Protein AF-A0A259F0H2-F1 (afdb_monomer)

Foldseek 3Di:
DLLLLLLVLVLLVLLQVCVVPDALLVLLVLLVVLLCVVVLVVCCVVVVDSCDPPDDPPVVVVVVVVVVVSLVSSVLSVCSNVDQQLLSVLVVLCVVVVVVVVVVVPVPDPDDVVVVVVVVVVSVVVCVVCVPPPDDDDDDPVVVVSSNSSNVSNNVSVVVLVVCCVPHDVLVSQLSSLVSSVSNVVCSCPPVVDDDDPVSVVSSVVSSVVRNVVSVVDDDDPDDDD

Radius of gyration: 19.18 Å; Cα contacts (8 Å, |Δi|>4): 171; chains: 1; bounding box: 46×44×49 Å

Secondary structure (DSSP, 8-state):
-HHHHHHHHHHHHHHHHHTTTS-HHHHHHHHHHHHHHHHHHHHHHHHS-S------TTHHHHHHHHHHHHHHHHHHHHHHHHS-HHHHHHHHTTHHHHHHHHHHHHSSSS--HHHHHHHHHHHHHHHHHH----------TTHHHHHHHHHHHHHHHHHHHHHHHHHS-HHHHHHHHTHHHHHHHHHHHHHH-----HHHHHHHHHHHHHHHHHHHH-PPPPPP--

pLDDT: mean 70.5, std 11.23, range [43.16, 89.38]

Nearest PDB structures (foldseek):
  5i20-assembly5_E  TM=3.311E-01  e=6.747E-02  Ancylobacter novellus DSM 506
  7paf-assembly1_D  TM=2.907E-01  e=3.270E-02  Streptococcus pneumoniae TIGR4

Sequence (226 aa):
MLVAAALFALMGVLVKHASATFSPAELVFYRSAFGLIAIWGVIALGRRRLLAPLATRHWRAHFWRGLSGFVALVLFFYAIGRLPLATAVTLNYTAPLFLAALSAWWLRERHGRGLVGAVLLGFVGIVLLLRPQVQFHRPLAGDWLWLAGIGVTATLAQLALTRAYHRGRTLMVGSLAYTTVGFSALYGVLLFDERLPLPAWIGMAVVAAAGVWAVRASTPAPPDPL

Solvent-accessible surface area (backbone atoms only — not comparable to full-atom values): 12353 Å² total; per-residue (Å²): 68,64,69,18,20,45,27,46,26,51,24,49,52,45,46,36,63,47,43,78,82,41,54,41,65,56,55,51,46,51,29,50,51,44,36,47,53,54,54,46,49,55,47,28,71,73,64,79,44,88,75,65,84,81,81,56,97,55,52,67,61,55,47,54,52,48,51,55,50,49,54,52,48,33,54,49,47,45,37,32,56,75,40,60,50,26,58,35,49,42,58,56,66,44,48,63,59,54,48,50,54,50,44,62,61,50,74,74,52,87,73,60,72,61,57,60,48,52,53,51,49,52,49,50,51,49,52,67,72,57,62,75,76,86,70,86,74,81,76,52,87,72,48,51,57,52,48,47,48,31,11,51,30,45,42,52,16,53,51,38,40,53,52,27,52,74,76,39,60,58,57,60,40,55,46,41,47,48,51,21,37,57,42,18,39,51,47,26,36,75,76,66,68,49,83,75,54,70,68,54,57,52,50,48,54,50,51,43,50,52,47,42,47,53,47,73,68,54,72,80,77,78,78,81,86,128

Mean predicted aligned error: 11.45 Å

Structure (mmCIF, N/CA/C/O backbone):
data_AF-A0A259F0H2-F1
#
_entry.id   AF-A0A259F0H2-F1
#
loop_
_atom_site.group_PDB
_atom_site.id
_atom_site.type_symbol
_atom_site.label_atom_id
_atom_site.label_alt_id
_atom_site.label_comp_id
_atom_site.label_asym_id
_atom_site.label_entity_id
_atom_site.label_seq_id
_atom_site.pdbx_PDB_ins_code
_atom_site.Cartn_x
_atom_site.Cartn_y
_atom_site.Cartn_z
_atom_site.occupancy
_atom_site.B_iso_or_equiv
_atom_site.auth_seq_id
_atom_site.auth_comp_id
_atom_site.auth_asym_id
_atom_site.auth_atom_id
_atom_site.pdbx_PDB_model_num
ATOM 1 N N . MET A 1 1 ? 6.427 1.759 13.777 1.00 81.62 1 MET A N 1
ATOM 2 C CA . MET A 1 1 ? 5.988 2.302 12.476 1.00 81.62 1 MET A CA 1
ATOM 3 C C . MET A 1 1 ? 7.066 2.171 11.409 1.00 81.62 1 MET A C 1
ATOM 5 O O . MET A 1 1 ? 6.784 1.548 10.404 1.00 81.62 1 MET A O 1
ATOM 9 N N . LEU A 1 2 ? 8.299 2.637 11.647 1.00 82.44 2 LEU A N 1
ATOM 10 C CA . LEU A 1 2 ? 9.419 2.499 10.694 1.00 82.44 2 LEU A CA 1
ATOM 11 C C . LEU A 1 2 ? 9.637 1.060 10.194 1.00 82.44 2 LEU A C 1
ATOM 13 O O . LEU A 1 2 ? 9.750 0.836 8.999 1.00 82.44 2 LEU A O 1
ATOM 17 N N . VAL A 1 3 ? 9.594 0.071 11.094 1.00 83.38 3 VAL A N 1
ATOM 18 C CA . VAL A 1 3 ? 9.685 -1.352 10.714 1.00 83.38 3 VAL A CA 1
ATOM 19 C C . VAL A 1 3 ? 8.536 -1.773 9.789 1.00 83.38 3 VAL A C 1
ATOM 21 O O . VAL A 1 3 ? 8.761 -2.476 8.815 1.00 83.38 3 VAL A O 1
ATOM 24 N N . ALA A 1 4 ? 7.307 -1.317 10.055 1.00 79.56 4 ALA A N 1
ATOM 25 C CA . ALA A 1 4 ? 6.167 -1.601 9.182 1.00 79.56 4 ALA A CA 1
ATOM 26 C C . ALA A 1 4 ? 6.352 -0.945 7.806 1.00 79.56 4 ALA A C 1
ATOM 28 O O . ALA A 1 4 ? 6.107 -1.591 6.796 1.00 79.56 4 ALA A O 1
ATOM 29 N N . ALA A 1 5 ? 6.833 0.301 7.775 1.00 79.88 5 ALA A N 1
ATOM 30 C CA . ALA A 1 5 ? 7.122 1.040 6.551 1.00 79.88 5 ALA A CA 1
ATOM 31 C C . ALA A 1 5 ? 8.180 0.335 5.684 1.00 79.88 5 ALA A C 1
ATOM 33 O O . ALA A 1 5 ? 7.953 0.113 4.498 1.00 79.88 5 ALA A O 1
ATOM 34 N N . ALA A 1 6 ? 9.293 -0.095 6.283 1.00 83.88 6 ALA A N 1
ATOM 35 C CA . ALA A 1 6 ? 10.331 -0.849 5.584 1.00 83.88 6 ALA A CA 1
ATOM 36 C C . ALA A 1 6 ? 9.805 -2.194 5.048 1.00 83.88 6 ALA A C 1
ATOM 38 O O . ALA A 1 6 ? 10.049 -2.533 3.893 1.00 83.88 6 ALA A O 1
ATOM 39 N N . LEU A 1 7 ? 9.023 -2.934 5.846 1.00 84.75 7 LEU A N 1
ATOM 40 C CA . LEU A 1 7 ? 8.430 -4.208 5.423 1.00 84.75 7 LEU A CA 1
ATOM 41 C C . LEU A 1 7 ? 7.373 -4.039 4.321 1.00 84.75 7 LEU A C 1
ATOM 43 O O . LEU A 1 7 ? 7.301 -4.881 3.430 1.00 84.75 7 LEU A O 1
ATOM 47 N N . PHE A 1 8 ? 6.571 -2.968 4.344 1.00 81.88 8 PHE A N 1
ATOM 48 C CA . PHE A 1 8 ? 5.625 -2.662 3.265 1.00 81.88 8 PHE A CA 1
ATOM 49 C C . PHE A 1 8 ? 6.337 -2.282 1.968 1.00 81.88 8 PHE A C 1
ATOM 51 O O . PHE A 1 8 ? 5.925 -2.733 0.900 1.00 81.88 8 PHE A O 1
ATOM 58 N N . ALA A 1 9 ? 7.408 -1.493 2.056 1.00 84.31 9 ALA A N 1
ATOM 59 C CA . ALA A 1 9 ? 8.225 -1.156 0.899 1.00 84.31 9 ALA A CA 1
ATOM 60 C C . ALA A 1 9 ? 8.897 -2.412 0.315 1.00 84.31 9 ALA A C 1
ATOM 62 O O . ALA A 1 9 ? 8.820 -2.641 -0.890 1.00 84.31 9 ALA A O 1
ATOM 63 N N . LEU A 1 10 ? 9.453 -3.280 1.171 1.00 88.50 10 LEU A N 1
ATOM 64 C CA . LEU A 1 10 ? 10.016 -4.570 0.765 1.00 88.50 10 LEU A CA 1
ATOM 65 C C . LEU A 1 10 ? 8.959 -5.469 0.111 1.00 88.50 10 LEU A C 1
ATOM 67 O O . LEU A 1 10 ? 9.198 -6.027 -0.951 1.00 88.50 10 LEU A O 1
ATOM 71 N N . MET A 1 11 ? 7.764 -5.574 0.692 1.00 89.38 11 MET A N 1
ATOM 72 C CA . MET A 1 11 ? 6.652 -6.300 0.073 1.00 89.38 11 MET A CA 1
ATOM 73 C C . MET A 1 11 ? 6.342 -5.748 -1.328 1.00 89.38 11 MET A C 1
ATOM 75 O O . MET A 1 11 ? 6.114 -6.524 -2.251 1.00 89.38 11 MET A O 1
ATOM 79 N N . GLY A 1 12 ? 6.365 -4.424 -1.504 1.00 82.88 12 GLY A N 1
ATOM 80 C CA . GLY A 1 12 ? 6.173 -3.779 -2.802 1.00 82.88 12 GLY A CA 1
ATOM 81 C C . GLY A 1 12 ? 7.223 -4.177 -3.847 1.00 82.88 12 GLY A C 1
ATOM 82 O O . GLY A 1 12 ? 6.858 -4.447 -4.988 1.00 82.88 12 GLY A O 1
ATOM 83 N N . VAL A 1 13 ? 8.495 -4.304 -3.453 1.00 87.00 13 VAL A N 1
ATOM 84 C CA . VAL A 1 13 ? 9.575 -4.842 -4.306 1.00 87.00 13 VAL A CA 1
ATOM 85 C C . VAL A 1 13 ? 9.247 -6.261 -4.766 1.00 87.00 13 VAL A C 1
ATOM 87 O O . VAL A 1 13 ? 9.297 -6.556 -5.959 1.00 87.00 13 VAL A O 1
ATOM 90 N N . LEU A 1 14 ? 8.875 -7.135 -3.827 1.00 86.81 14 LEU A N 1
ATOM 91 C CA . LEU A 1 14 ? 8.569 -8.533 -4.132 1.00 86.81 14 LEU A CA 1
ATOM 92 C C . LEU A 1 14 ? 7.355 -8.652 -5.063 1.00 86.81 14 LEU A C 1
ATOM 94 O O . LEU A 1 14 ? 7.378 -9.430 -6.012 1.00 86.81 14 LEU A O 1
ATOM 98 N N . VAL A 1 15 ? 6.318 -7.842 -4.826 1.00 85.94 15 VAL A N 1
ATOM 99 C CA . VAL A 1 15 ? 5.134 -7.755 -5.694 1.00 85.94 15 VAL A CA 1
ATOM 100 C C . VAL A 1 15 ? 5.518 -7.272 -7.085 1.00 85.94 15 VAL A C 1
ATOM 102 O O . VAL A 1 15 ? 5.052 -7.845 -8.063 1.00 85.94 15 VAL A O 1
ATOM 105 N N . LYS A 1 16 ? 6.381 -6.257 -7.196 1.00 84.38 16 LYS A N 1
ATOM 106 C CA . LYS A 1 16 ? 6.836 -5.749 -8.491 1.00 84.38 16 LYS A CA 1
ATOM 107 C C . LYS A 1 16 ? 7.562 -6.829 -9.288 1.00 84.38 16 LYS A C 1
ATOM 109 O O . LYS A 1 16 ? 7.232 -7.041 -10.451 1.00 84.38 16 LYS A O 1
ATOM 114 N N . HIS A 1 17 ? 8.473 -7.558 -8.651 1.00 86.50 17 HIS A N 1
ATOM 115 C CA . HIS A 1 17 ? 9.170 -8.669 -9.295 1.00 86.50 17 HIS A CA 1
ATOM 116 C C . HIS A 1 17 ? 8.204 -9.792 -9.708 1.00 86.50 17 HIS A C 1
ATOM 118 O O . HIS A 1 17 ? 8.199 -10.217 -10.860 1.00 86.50 17 HIS A O 1
ATOM 124 N N . ALA A 1 18 ? 7.316 -10.211 -8.803 1.00 83.88 18 ALA A N 1
ATOM 125 C CA . ALA A 1 18 ? 6.356 -11.282 -9.064 1.00 83.88 18 ALA A CA 1
ATOM 126 C C . ALA A 1 18 ? 5.250 -10.889 -10.064 1.00 83.88 18 ALA A C 1
ATOM 128 O O . ALA A 1 18 ? 4.649 -11.757 -10.687 1.00 83.88 18 ALA A O 1
ATOM 129 N N . SER A 1 19 ? 4.989 -9.593 -10.264 1.00 83.38 19 SER A N 1
ATOM 130 C CA . SER A 1 19 ? 4.002 -9.113 -11.242 1.00 83.38 19 SER A CA 1
ATOM 131 C C . SER A 1 19 ? 4.412 -9.335 -12.701 1.00 83.38 19 SER A C 1
ATOM 133 O O . SER A 1 19 ? 3.567 -9.233 -13.587 1.00 83.38 19 SER A O 1
ATOM 135 N N . ALA A 1 20 ? 5.684 -9.663 -12.958 1.00 81.50 20 ALA A N 1
ATOM 136 C CA . ALA A 1 20 ? 6.152 -10.046 -14.287 1.00 81.50 20 ALA A CA 1
ATOM 137 C C . ALA A 1 20 ? 5.598 -11.411 -14.731 1.00 81.50 20 ALA A C 1
ATOM 139 O O . ALA A 1 20 ? 5.457 -11.653 -15.927 1.00 81.50 20 ALA A O 1
ATOM 140 N N . THR A 1 21 ? 5.284 -12.293 -13.777 1.00 78.50 21 THR A N 1
ATOM 141 C CA . THR A 1 21 ? 4.848 -13.673 -14.036 1.00 78.50 21 THR A CA 1
ATOM 142 C C . THR A 1 21 ? 3.428 -13.956 -13.556 1.00 78.50 21 THR A C 1
ATOM 144 O O . THR A 1 21 ? 2.731 -14.755 -14.174 1.00 78.50 21 THR A O 1
ATOM 147 N N . PHE A 1 22 ? 2.972 -13.289 -12.493 1.00 77.06 22 PHE A N 1
ATOM 148 C CA . PHE A 1 22 ? 1.661 -13.517 -11.887 1.00 77.06 22 PHE A CA 1
ATOM 149 C C . PHE A 1 22 ? 0.716 -12.335 -12.080 1.00 77.06 22 PHE A C 1
ATOM 151 O O . PHE A 1 22 ? 1.104 -11.165 -12.010 1.00 77.06 22 PHE A O 1
ATOM 158 N N . SER A 1 23 ? -0.571 -12.639 -12.242 1.00 80.94 23 SER A N 1
ATOM 159 C CA . SER A 1 23 ? -1.607 -11.611 -12.286 1.00 80.94 23 SER A CA 1
ATOM 160 C C . SER A 1 23 ? -1.783 -10.932 -10.913 1.00 80.94 23 SER A C 1
ATOM 162 O O . SER A 1 23 ? -1.561 -11.550 -9.864 1.00 80.94 23 SER A O 1
ATOM 164 N N . PRO A 1 24 ? -2.260 -9.671 -10.864 1.00 74.06 24 PRO A N 1
ATOM 165 C CA . PRO A 1 24 ? -2.509 -8.985 -9.596 1.00 74.06 24 PRO A CA 1
ATOM 166 C C . PRO A 1 24 ? -3.467 -9.757 -8.681 1.00 74.06 24 PRO A C 1
ATOM 168 O O . PRO A 1 24 ? -3.258 -9.805 -7.473 1.00 74.06 24 PRO A O 1
ATOM 171 N N . ALA A 1 25 ? -4.496 -10.396 -9.249 1.00 72.44 25 ALA A N 1
ATOM 172 C CA . ALA A 1 25 ? -5.465 -11.181 -8.489 1.00 72.44 25 ALA A CA 1
ATOM 173 C C . ALA A 1 25 ? -4.821 -12.402 -7.806 1.00 72.44 25 ALA A C 1
ATOM 175 O O . ALA A 1 25 ? -5.114 -12.664 -6.638 1.00 72.44 25 ALA A O 1
ATOM 176 N N . GLU A 1 26 ? -3.910 -13.105 -8.487 1.00 76.44 26 GLU A N 1
ATOM 177 C CA . GLU A 1 26 ? -3.162 -14.232 -7.911 1.00 76.44 26 GLU A CA 1
ATOM 178 C C . GLU A 1 26 ? -2.237 -13.773 -6.782 1.00 76.44 26 GLU A C 1
ATOM 180 O O . GLU A 1 26 ? -2.221 -14.376 -5.710 1.00 76.44 26 GLU A O 1
ATOM 185 N N . LEU A 1 27 ? -1.523 -12.660 -6.969 1.00 80.00 27 LEU A N 1
ATOM 186 C CA . LEU A 1 27 ? -0.655 -12.096 -5.931 1.00 80.00 27 LEU A CA 1
ATOM 187 C C . LEU A 1 27 ? -1.443 -11.714 -4.669 1.00 80.00 27 LEU A C 1
ATOM 189 O O . LEU A 1 27 ? -1.003 -11.988 -3.547 1.00 80.00 27 LEU A O 1
ATOM 193 N N . VAL A 1 28 ? -2.629 -11.116 -4.838 1.00 80.75 28 VAL A N 1
ATOM 194 C CA . VAL A 1 28 ? -3.539 -10.820 -3.721 1.00 80.75 28 VAL A CA 1
ATOM 195 C C . VAL A 1 28 ? -4.036 -12.104 -3.056 1.00 80.75 28 VAL A C 1
ATOM 197 O O . VAL A 1 28 ? -4.082 -12.167 -1.822 1.00 80.75 28 VAL A O 1
ATOM 200 N N . PHE A 1 29 ? -4.383 -13.127 -3.840 1.00 80.25 29 PHE A N 1
ATOM 201 C CA . PHE A 1 29 ? -4.816 -14.425 -3.329 1.00 80.25 29 PHE A CA 1
ATOM 202 C C . PHE A 1 29 ? -3.734 -15.090 -2.469 1.00 80.25 29 PHE A C 1
ATOM 204 O O . PHE A 1 29 ? -3.995 -15.375 -1.298 1.00 80.25 29 PHE A O 1
ATOM 211 N N . TYR A 1 30 ? -2.512 -15.258 -2.986 1.00 81.69 30 TYR A N 1
ATOM 212 C CA . TYR A 1 30 ? -1.418 -15.906 -2.252 1.00 81.69 30 TYR A CA 1
ATOM 213 C C . TYR A 1 30 ? -1.069 -15.153 -0.968 1.00 81.69 30 TYR A C 1
ATOM 215 O O . TYR A 1 30 ? -0.997 -15.758 0.103 1.00 81.69 30 TYR A O 1
ATOM 223 N N . ARG A 1 31 ? -0.953 -13.820 -1.030 1.00 82.00 31 ARG A N 1
ATOM 224 C CA . ARG A 1 31 ? -0.744 -12.986 0.164 1.00 82.00 31 ARG A CA 1
ATOM 225 C C . ARG A 1 31 ? -1.831 -13.219 1.217 1.00 82.00 31 ARG A C 1
ATOM 227 O O . ARG A 1 31 ? -1.526 -13.328 2.405 1.00 82.00 31 ARG A O 1
ATOM 234 N N . SER A 1 32 ? -3.094 -13.249 0.793 1.00 81.88 32 SER A N 1
ATOM 235 C CA . SER A 1 32 ? -4.242 -13.376 1.699 1.00 81.88 32 SER A CA 1
ATOM 236 C C . SER A 1 32 ? -4.347 -14.784 2.287 1.00 81.88 32 SER A C 1
ATOM 238 O O . SER A 1 32 ? -4.692 -14.921 3.459 1.00 81.88 32 SER A O 1
ATOM 240 N N . ALA A 1 33 ? -3.985 -15.815 1.518 1.00 82.12 33 ALA A N 1
ATOM 241 C CA . ALA A 1 33 ? -3.890 -17.195 1.984 1.00 82.12 33 ALA A CA 1
ATOM 242 C C . ALA A 1 33 ? -2.801 -17.353 3.057 1.00 82.12 33 ALA A C 1
ATOM 244 O O . ALA A 1 33 ? -3.079 -17.874 4.136 1.00 82.12 33 ALA A O 1
ATOM 245 N N . PHE A 1 34 ? -1.594 -16.823 2.822 1.00 84.75 34 PHE A N 1
ATOM 246 C CA . PHE A 1 34 ? -0.527 -16.822 3.831 1.00 84.75 34 PHE A CA 1
ATOM 247 C C . PHE A 1 34 ? -0.932 -16.062 5.098 1.00 84.75 34 PHE A C 1
ATOM 249 O O . PHE A 1 34 ? -0.744 -16.568 6.205 1.00 84.75 34 PHE A O 1
ATOM 256 N N . GLY A 1 35 ? -1.531 -14.876 4.948 1.00 78.44 35 GLY A N 1
ATOM 257 C CA . GLY A 1 35 ? -2.024 -14.094 6.082 1.00 78.44 35 GLY A CA 1
ATOM 258 C C . GLY A 1 35 ? -3.094 -14.836 6.886 1.00 78.44 35 GLY A C 1
ATOM 259 O O . GLY A 1 35 ? -3.046 -14.837 8.116 1.00 78.44 35 GLY A O 1
ATOM 260 N N . LEU A 1 36 ? -4.020 -15.518 6.205 1.00 82.75 36 LEU A N 1
ATOM 261 C CA . LEU A 1 36 ? -5.042 -16.347 6.840 1.00 82.75 36 LEU A CA 1
ATOM 262 C C . LEU A 1 36 ? -4.415 -17.502 7.623 1.00 82.75 36 LEU A C 1
ATOM 264 O O . LEU A 1 36 ? -4.741 -17.667 8.794 1.00 82.75 36 LEU A O 1
ATOM 268 N N . ILE A 1 37 ? -3.500 -18.259 7.011 1.00 83.06 37 ILE A N 1
ATOM 269 C CA . ILE A 1 37 ? -2.832 -19.404 7.647 1.00 83.06 37 ILE A CA 1
ATOM 270 C C . ILE A 1 37 ? -2.036 -18.951 8.875 1.00 83.06 37 ILE A C 1
ATOM 272 O O . ILE A 1 37 ? -2.151 -19.559 9.937 1.00 83.06 37 ILE A O 1
ATOM 276 N N . ALA A 1 38 ? -1.273 -17.862 8.765 1.00 80.25 38 ALA A N 1
ATOM 277 C CA . ALA A 1 38 ? -0.470 -17.343 9.868 1.00 80.25 38 ALA A CA 1
ATOM 278 C C . ALA A 1 38 ? -1.341 -16.863 11.042 1.00 80.25 38 ALA A C 1
ATOM 280 O O . ALA A 1 38 ? -1.101 -17.237 12.191 1.00 80.25 38 ALA A O 1
ATOM 281 N N . ILE A 1 39 ? -2.377 -16.063 10.764 1.00 76.50 39 ILE A N 1
ATOM 282 C CA . ILE A 1 39 ? -3.291 -15.554 11.798 1.00 76.50 39 ILE A CA 1
ATOM 283 C C . ILE A 1 39 ? -4.088 -16.702 12.424 1.00 76.50 39 ILE A C 1
ATOM 285 O O . ILE A 1 39 ? -4.223 -16.759 13.647 1.00 76.50 39 ILE A O 1
ATOM 289 N N . TRP A 1 40 ? -4.586 -17.632 11.607 1.00 78.69 40 TRP A N 1
ATOM 290 C CA . TRP A 1 40 ? -5.301 -18.810 12.086 1.00 78.69 40 TRP A CA 1
ATOM 291 C C . TRP A 1 40 ? -4.403 -19.694 12.953 1.00 78.69 40 TRP A C 1
ATOM 293 O O . TRP A 1 40 ? -4.829 -20.085 14.035 1.00 78.69 40 TRP A O 1
ATOM 303 N N . GLY A 1 41 ? -3.147 -19.917 12.556 1.00 79.44 41 GLY A N 1
ATOM 304 C CA . GLY A 1 41 ? -2.159 -20.644 13.351 1.00 79.44 41 GLY A CA 1
ATOM 305 C C . GLY A 1 41 ? -1.943 -20.010 14.726 1.00 79.44 41 GLY A C 1
ATOM 306 O O . GLY A 1 41 ? -2.058 -20.687 15.744 1.00 79.44 41 GLY A O 1
ATOM 307 N N . VAL A 1 42 ? -1.735 -18.692 14.790 1.00 77.69 42 VAL A N 1
ATOM 308 C CA . VAL A 1 42 ? -1.579 -17.978 16.072 1.00 77.69 42 VAL A CA 1
ATOM 309 C C . VAL A 1 42 ? -2.825 -18.113 16.958 1.00 77.69 42 VAL A C 1
ATOM 311 O O . VAL A 1 42 ? -2.702 -18.344 18.162 1.00 77.69 42 VAL A O 1
ATOM 314 N N . ILE A 1 43 ? -4.028 -18.008 16.385 1.00 74.94 43 ILE A N 1
ATOM 315 C CA . ILE A 1 43 ? -5.286 -18.162 17.134 1.00 74.94 43 ILE A CA 1
ATOM 316 C C . ILE A 1 43 ? -5.472 -19.608 17.613 1.00 74.94 43 ILE A C 1
ATOM 318 O O . ILE A 1 43 ? -5.842 -19.824 18.769 1.00 74.94 43 ILE A O 1
ATOM 322 N N . ALA A 1 44 ? -5.202 -20.588 16.751 1.00 73.44 44 ALA A N 1
ATOM 323 C CA . ALA A 1 44 ? -5.335 -22.009 17.045 1.00 73.44 44 ALA A CA 1
ATOM 324 C C . ALA A 1 44 ? -4.384 -22.445 18.168 1.00 73.44 44 ALA A C 1
ATOM 326 O O . ALA A 1 44 ? -4.820 -23.116 19.107 1.00 73.44 44 ALA A O 1
ATOM 327 N N . LEU A 1 45 ? -3.121 -22.002 18.119 1.00 76.44 45 LEU A N 1
ATOM 328 C CA . LEU A 1 45 ? -2.130 -22.273 19.163 1.00 76.44 45 LEU A CA 1
ATOM 329 C C . LEU A 1 45 ? -2.464 -21.541 20.475 1.00 76.44 45 LEU A C 1
ATOM 331 O O . LEU A 1 45 ? -2.312 -22.119 21.548 1.00 76.44 45 LEU A O 1
ATOM 335 N N . GLY A 1 46 ? -2.956 -20.299 20.406 1.00 70.50 46 GLY A N 1
ATOM 336 C CA . GLY A 1 46 ? -3.258 -19.485 21.589 1.00 70.50 46 GLY A CA 1
ATOM 337 C C . GLY A 1 46 ? -4.559 -19.847 22.316 1.00 70.50 46 GLY A C 1
ATOM 338 O O . GLY A 1 46 ? -4.642 -19.681 23.530 1.00 70.50 46 GLY A O 1
ATOM 339 N N . ARG A 1 47 ? -5.587 -20.338 21.607 1.00 68.00 47 ARG A N 1
ATOM 340 C CA . ARG A 1 47 ? -6.906 -20.666 22.195 1.00 68.00 47 ARG A CA 1
ATOM 341 C C . ARG A 1 47 ? -7.182 -22.166 22.342 1.00 68.00 47 ARG A C 1
ATOM 343 O O . ARG A 1 47 ? -8.253 -22.517 22.834 1.00 68.00 47 ARG A O 1
ATOM 350 N N . ARG A 1 48 ? -6.275 -23.047 21.886 1.00 60.12 48 ARG A N 1
ATOM 351 C CA . ARG A 1 48 ? -6.459 -24.518 21.811 1.00 60.12 48 ARG A CA 1
ATOM 352 C C . ARG A 1 48 ? -7.804 -24.958 21.194 1.00 60.12 48 ARG A C 1
ATOM 354 O O . ARG A 1 48 ? -8.295 -26.050 21.462 1.00 60.12 48 ARG A O 1
ATOM 361 N N . ARG A 1 49 ? -8.423 -24.114 20.362 1.00 63.12 49 ARG A N 1
ATOM 362 C CA . ARG A 1 49 ? -9.664 -24.406 19.631 1.00 63.12 49 ARG A CA 1
ATOM 363 C C . ARG A 1 49 ? -9.496 -23.957 18.185 1.00 63.12 49 ARG A C 1
ATOM 365 O O . ARG A 1 49 ? -9.378 -22.766 17.919 1.00 63.12 49 ARG A O 1
ATOM 372 N N . LEU A 1 50 ? -9.512 -24.927 17.271 1.00 59.50 50 LEU A N 1
ATOM 373 C CA . LEU A 1 50 ? -9.331 -24.732 15.824 1.00 59.50 50 LEU A CA 1
ATOM 374 C C . LEU A 1 50 ? -10.508 -23.987 15.168 1.00 59.50 50 LEU A C 1
ATOM 376 O O . LEU A 1 50 ? -10.338 -23.321 14.150 1.00 59.50 50 LEU A O 1
ATOM 380 N N . LEU A 1 51 ? -11.693 -24.081 15.778 1.00 58.66 51 LEU A N 1
ATOM 381 C CA . LEU A 1 51 ? -12.958 -23.547 15.278 1.00 58.66 51 LEU A CA 1
ATOM 382 C C . LEU A 1 51 ? -13.629 -22.710 16.378 1.00 58.66 51 LEU A C 1
ATOM 384 O O . LEU A 1 51 ? -14.628 -23.110 16.973 1.00 58.66 51 LEU A O 1
ATOM 388 N N . ALA A 1 52 ? -13.058 -21.550 16.714 1.00 57.31 52 ALA A N 1
ATOM 389 C CA . ALA A 1 52 ? -13.848 -20.530 17.409 1.00 57.31 52 ALA A CA 1
ATOM 390 C C . ALA A 1 52 ? -15.033 -20.137 16.499 1.00 57.31 52 ALA A C 1
ATOM 392 O O . ALA A 1 52 ? -14.846 -20.140 15.281 1.00 57.31 52 ALA A O 1
ATOM 393 N N . PRO A 1 53 ? -16.230 -19.805 17.020 1.00 57.53 53 PRO A N 1
ATOM 394 C CA . PRO A 1 53 ? -17.367 -19.465 16.171 1.00 57.53 53 PRO A CA 1
ATOM 395 C C . PRO A 1 53 ? -17.029 -18.225 15.334 1.00 57.53 53 PRO A C 1
ATOM 397 O O . PRO A 1 53 ? -17.052 -17.099 15.820 1.00 57.53 53 PRO A O 1
ATOM 400 N N . LEU A 1 54 ? -16.675 -18.444 14.067 1.00 61.50 54 LEU A N 1
ATOM 401 C CA . LEU A 1 54 ? -16.403 -17.396 13.078 1.00 61.50 54 LEU A CA 1
ATOM 402 C C . LEU A 1 54 ? -17.700 -16.700 12.628 1.00 61.50 54 LEU A C 1
ATOM 404 O O . LEU A 1 54 ? -17.659 -15.704 11.910 1.00 61.50 54 LEU A O 1
ATOM 408 N N . ALA A 1 55 ? -18.852 -17.228 13.051 1.00 57.66 55 ALA A N 1
ATOM 409 C CA . ALA A 1 55 ? -20.170 -16.696 12.762 1.00 57.66 55 ALA A CA 1
ATOM 410 C C . ALA A 1 55 ? -20.406 -15.399 13.549 1.00 57.66 55 ALA A C 1
ATOM 412 O O . ALA A 1 55 ? -20.787 -15.407 14.719 1.00 57.66 55 ALA A O 1
ATOM 413 N N . THR A 1 56 ? -20.185 -14.266 12.887 1.00 64.19 56 THR A N 1
ATOM 414 C CA . THR A 1 56 ? -20.543 -12.945 13.401 1.00 64.19 56 THR A CA 1
ATOM 415 C C . THR A 1 56 ? -21.890 -12.496 12.839 1.00 64.19 56 THR A C 1
ATOM 417 O O . THR A 1 56 ? -22.190 -12.642 11.654 1.00 64.19 56 THR A O 1
ATOM 420 N N . ARG A 1 57 ? -22.712 -11.869 13.688 1.00 65.88 57 ARG A N 1
ATOM 421 C CA . ARG A 1 57 ? -24.036 -11.322 13.324 1.00 65.88 57 ARG A CA 1
ATOM 422 C C . ARG A 1 57 ? -23.971 -10.237 12.229 1.00 65.88 57 ARG A C 1
ATOM 424 O O . ARG A 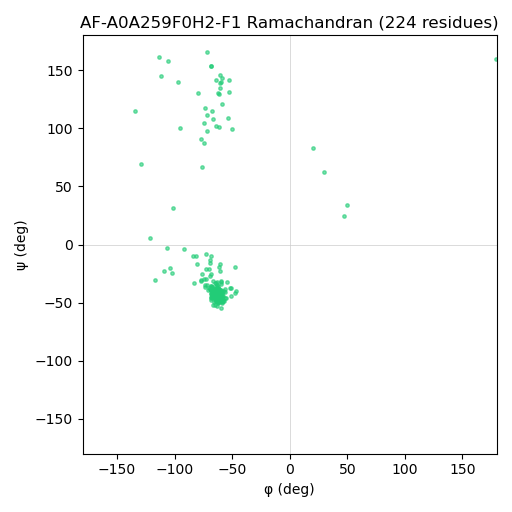1 57 ? -24.971 -9.958 11.579 1.00 65.88 57 ARG A O 1
ATOM 431 N N . HIS A 1 58 ? -22.786 -9.672 11.979 1.00 70.69 58 HIS A N 1
ATOM 432 C CA . HIS A 1 58 ? -22.520 -8.590 11.021 1.00 70.69 58 HIS A CA 1
ATOM 433 C C . HIS A 1 58 ? -21.897 -9.073 9.696 1.00 70.69 58 HIS A C 1
ATOM 435 O O . HIS A 1 58 ? -21.116 -8.347 9.076 1.00 70.69 58 HIS A O 1
ATOM 441 N N . TRP A 1 59 ? -22.220 -10.288 9.236 1.00 74.06 59 TRP A N 1
ATOM 442 C CA . TRP A 1 59 ? -21.610 -10.898 8.042 1.00 74.06 59 TRP A CA 1
ATOM 443 C C . TRP A 1 59 ? -21.633 -9.989 6.799 1.00 74.06 59 TRP A C 1
ATOM 445 O O . TRP A 1 59 ? -20.646 -9.931 6.070 1.00 74.06 59 TRP A O 1
ATOM 455 N N . ARG A 1 60 ? -22.706 -9.207 6.595 1.00 75.44 60 ARG A N 1
ATOM 456 C CA . ARG A 1 60 ? -22.823 -8.249 5.479 1.00 75.44 60 ARG A CA 1
ATOM 457 C C . ARG A 1 60 ? -21.770 -7.147 5.535 1.00 75.44 60 ARG A C 1
ATOM 459 O O . ARG A 1 60 ? -21.186 -6.809 4.511 1.00 75.44 60 ARG A O 1
ATOM 466 N N . ALA A 1 61 ? -21.511 -6.598 6.720 1.00 72.25 61 ALA A N 1
ATOM 467 C CA . ALA A 1 61 ? -20.496 -5.566 6.905 1.00 72.25 61 ALA A CA 1
ATOM 468 C C . ALA A 1 61 ? -19.088 -6.137 6.683 1.00 72.25 61 ALA A C 1
ATOM 470 O O . ALA A 1 61 ? -18.257 -5.502 6.038 1.00 72.25 61 ALA A O 1
ATOM 471 N N . HIS A 1 62 ? -18.829 -7.367 7.143 1.00 74.12 62 HIS A N 1
ATOM 472 C CA . HIS A 1 62 ? -17.562 -8.051 6.873 1.00 74.12 62 HIS A CA 1
ATOM 473 C C . HIS A 1 62 ? -17.376 -8.378 5.391 1.00 74.12 62 HIS A C 1
ATOM 475 O O . HIS A 1 62 ? -16.267 -8.209 4.887 1.00 74.12 62 HIS A O 1
ATOM 481 N N . PHE A 1 63 ? -18.442 -8.791 4.702 1.00 78.38 63 PHE A N 1
ATOM 482 C CA . PHE A 1 63 ? -18.422 -9.067 3.270 1.00 78.38 63 PHE A CA 1
ATOM 483 C C . PHE A 1 63 ? -18.114 -7.804 2.466 1.00 78.38 63 PHE A C 1
ATOM 485 O O . PHE A 1 63 ? -17.149 -7.795 1.709 1.00 78.38 63 PHE A O 1
ATOM 492 N N . TRP A 1 64 ? -18.856 -6.712 2.682 1.00 69.62 64 TRP A N 1
ATOM 493 C CA . TRP A 1 64 ? -18.616 -5.454 1.966 1.00 69.62 64 TRP A CA 1
ATOM 494 C C . TRP A 1 64 ? -17.242 -4.856 2.261 1.00 69.62 64 TRP A C 1
ATOM 496 O O . TRP A 1 64 ? -16.587 -4.366 1.345 1.00 69.62 64 TRP A O 1
ATOM 506 N N . ARG A 1 65 ? -16.767 -4.957 3.507 1.00 73.75 65 ARG A N 1
ATOM 507 C CA . ARG A 1 65 ? -15.399 -4.574 3.885 1.00 73.75 65 ARG A CA 1
ATOM 508 C C . ARG A 1 65 ? -14.344 -5.445 3.197 1.00 73.75 65 ARG A C 1
ATOM 510 O O . ARG A 1 65 ? -13.298 -4.943 2.800 1.00 73.75 65 ARG A O 1
ATOM 517 N N . GLY A 1 66 ? -14.597 -6.748 3.091 1.00 74.44 66 GLY A N 1
ATOM 518 C CA . GLY A 1 66 ? -13.711 -7.691 2.414 1.00 74.44 66 GLY A CA 1
ATOM 519 C C . GLY A 1 66 ? -13.647 -7.429 0.914 1.00 74.44 66 GLY A C 1
ATOM 520 O O . GLY A 1 66 ? -12.556 -7.366 0.360 1.00 74.44 66 GLY A O 1
ATOM 521 N N . LEU A 1 67 ? -14.799 -7.202 0.280 1.00 78.62 67 LEU A N 1
ATOM 522 C CA . LEU A 1 67 ? -14.900 -6.934 -1.149 1.00 78.62 67 LEU A CA 1
ATOM 523 C C . LEU A 1 67 ? -14.239 -5.604 -1.523 1.00 78.62 67 LEU A C 1
ATOM 525 O O . LEU A 1 67 ? -13.402 -5.579 -2.420 1.00 78.62 67 LEU A O 1
ATOM 529 N N . SER A 1 68 ? -14.555 -4.513 -0.817 1.00 76.06 68 SER A N 1
ATOM 530 C CA . SER A 1 68 ? -13.937 -3.210 -1.092 1.00 76.06 68 SER A CA 1
ATOM 531 C C . SER A 1 68 ? -12.426 -3.235 -0.856 1.00 76.06 68 SER A C 1
ATOM 533 O O . SER A 1 68 ? -11.668 -2.718 -1.675 1.00 76.06 68 SER A O 1
ATOM 535 N N . GLY A 1 69 ? -11.975 -3.902 0.212 1.00 78.44 69 GLY A N 1
ATOM 536 C CA . GLY A 1 69 ? -10.556 -4.102 0.495 1.00 78.44 69 GLY A CA 1
ATOM 537 C C . GLY A 1 69 ? -9.851 -4.942 -0.569 1.00 78.44 69 GLY A C 1
ATOM 538 O O . GLY A 1 69 ? -8.759 -4.579 -0.999 1.00 78.44 69 GLY A O 1
ATOM 539 N N . PHE A 1 70 ? -10.476 -6.027 -1.030 1.00 79.00 70 PHE A N 1
ATOM 540 C CA . PHE A 1 70 ? -9.936 -6.882 -2.087 1.00 79.00 70 PHE A CA 1
ATOM 541 C C . PHE A 1 70 ? -9.773 -6.113 -3.400 1.00 79.00 70 PHE A C 1
ATOM 543 O O . PHE A 1 70 ? -8.685 -6.109 -3.973 1.00 79.00 70 PHE A O 1
ATOM 550 N N . VAL A 1 71 ? -10.819 -5.401 -3.833 1.00 77.62 71 VAL A N 1
ATOM 551 C CA . VAL A 1 71 ? -10.775 -4.569 -5.043 1.00 77.62 71 VAL A CA 1
ATOM 552 C C . VAL A 1 71 ? -9.668 -3.521 -4.931 1.00 77.62 71 VAL A C 1
ATOM 554 O O . VAL A 1 71 ? -8.834 -3.422 -5.828 1.00 77.62 71 VAL A O 1
ATOM 557 N N . ALA A 1 72 ? -9.592 -2.795 -3.813 1.00 81.81 72 ALA A N 1
ATOM 558 C CA . ALA A 1 72 ? -8.541 -1.803 -3.594 1.00 81.81 72 ALA A CA 1
ATOM 559 C C . ALA A 1 72 ? -7.128 -2.417 -3.652 1.00 81.81 72 ALA A C 1
ATOM 561 O O . ALA A 1 72 ? -6.222 -1.816 -4.232 1.00 81.81 72 ALA A O 1
ATOM 562 N N . LEU A 1 73 ? -6.936 -3.620 -3.098 1.00 82.25 73 LEU A N 1
ATOM 563 C CA . LEU A 1 73 ? -5.638 -4.298 -3.102 1.00 82.25 73 LEU A CA 1
ATOM 564 C C . LEU A 1 73 ? -5.218 -4.732 -4.511 1.00 82.25 73 LEU A C 1
ATOM 566 O O . LEU A 1 73 ? -4.063 -4.538 -4.885 1.00 82.25 73 LEU A O 1
ATOM 570 N N . VAL A 1 74 ? -6.154 -5.278 -5.296 1.00 78.31 74 VAL A N 1
ATOM 571 C CA . VAL A 1 74 ? -5.910 -5.682 -6.691 1.00 78.31 74 VAL A CA 1
ATOM 572 C C . VAL A 1 74 ? -5.485 -4.475 -7.525 1.00 78.31 74 VAL A C 1
ATOM 574 O O . VAL A 1 74 ? -4.491 -4.550 -8.246 1.00 78.31 74 VAL A O 1
ATOM 577 N N . LEU A 1 75 ? -6.181 -3.343 -7.380 1.00 82.69 75 LEU A N 1
ATOM 578 C CA . LEU A 1 75 ? -5.837 -2.099 -8.075 1.00 82.69 75 LEU A CA 1
ATOM 579 C C . LEU A 1 75 ? -4.467 -1.563 -7.661 1.00 82.69 75 LEU A C 1
ATOM 581 O O . LEU A 1 75 ? -3.699 -1.097 -8.502 1.00 82.69 75 LEU A O 1
ATOM 585 N N . PHE A 1 76 ? -4.137 -1.653 -6.375 1.00 85.12 76 PHE A N 1
ATOM 586 C CA . PHE A 1 76 ? -2.845 -1.200 -5.880 1.00 85.12 76 PHE A CA 1
ATOM 587 C C . PHE A 1 76 ? -1.687 -2.069 -6.391 1.00 85.12 76 PHE A C 1
ATOM 589 O O . PHE A 1 76 ? -0.667 -1.541 -6.829 1.00 85.12 76 PHE A O 1
ATOM 596 N N . PHE A 1 77 ? -1.846 -3.393 -6.400 1.00 81.44 77 PHE A N 1
ATOM 597 C CA . PHE A 1 77 ? -0.828 -4.309 -6.930 1.00 81.44 77 PHE A CA 1
ATOM 598 C C . PHE A 1 77 ? -0.664 -4.156 -8.442 1.00 81.44 77 PHE A C 1
ATOM 600 O O . PHE A 1 77 ? 0.457 -4.176 -8.946 1.00 81.44 77 PHE A O 1
ATOM 607 N N . TYR A 1 78 ? -1.764 -3.911 -9.155 1.00 82.44 78 TYR A N 1
ATOM 608 C CA . TYR A 1 78 ? -1.718 -3.540 -10.564 1.00 82.44 78 TYR A CA 1
ATOM 609 C C . TYR A 1 78 ? -0.906 -2.255 -10.795 1.00 82.44 78 TYR A C 1
ATOM 611 O O . TYR A 1 78 ? -0.059 -2.216 -11.687 1.00 82.44 78 TYR A O 1
ATOM 619 N N . ALA A 1 79 ? -1.107 -1.223 -9.967 1.00 82.12 79 ALA A N 1
ATOM 620 C CA . ALA A 1 79 ? -0.331 0.013 -10.047 1.00 82.12 79 ALA A CA 1
ATOM 621 C C . ALA A 1 79 ? 1.170 -0.229 -9.805 1.00 82.12 79 ALA A C 1
ATOM 623 O O . ALA A 1 79 ? 1.987 0.308 -10.547 1.00 82.12 79 ALA A O 1
ATOM 624 N N . ILE A 1 80 ? 1.539 -1.075 -8.836 1.00 83.00 80 ILE A N 1
ATOM 625 C CA . ILE A 1 80 ? 2.944 -1.446 -8.572 1.00 83.00 80 ILE A CA 1
ATOM 626 C C . ILE A 1 80 ? 3.589 -2.149 -9.777 1.00 83.00 80 ILE A C 1
ATOM 628 O O . ILE A 1 80 ? 4.756 -1.899 -10.073 1.00 83.00 80 ILE A O 1
ATOM 632 N N . GLY A 1 81 ? 2.842 -2.999 -10.488 1.00 80.56 81 GLY A N 1
ATOM 633 C CA . GLY A 1 81 ? 3.353 -3.694 -11.674 1.00 80.56 81 GLY A CA 1
ATOM 634 C C . GLY A 1 81 ? 3.532 -2.795 -12.905 1.00 80.56 81 GLY A C 1
ATOM 635 O O . GLY A 1 81 ? 4.286 -3.137 -13.811 1.00 80.56 81 GLY A O 1
ATOM 636 N N . ARG A 1 82 ? 2.854 -1.640 -12.959 1.00 79.81 82 ARG A N 1
ATOM 637 C CA . ARG A 1 82 ? 2.862 -0.729 -14.124 1.00 79.81 82 ARG A CA 1
ATOM 638 C C . ARG A 1 82 ? 3.621 0.576 -13.899 1.00 79.81 82 ARG A C 1
ATOM 640 O O . ARG A 1 82 ? 4.019 1.212 -14.870 1.00 79.81 82 ARG A O 1
ATOM 647 N N . LEU A 1 83 ? 3.795 0.994 -12.650 1.00 79.19 83 LEU A N 1
ATOM 648 C CA . LEU A 1 83 ? 4.451 2.244 -12.276 1.00 79.19 83 LEU A CA 1
ATOM 649 C C . LEU A 1 83 ? 5.765 1.968 -11.525 1.00 79.19 83 LEU A C 1
ATOM 651 O O . LEU A 1 83 ? 5.968 0.875 -10.985 1.00 79.19 83 LEU A O 1
ATOM 655 N N . PRO A 1 84 ? 6.672 2.957 -11.445 1.00 79.88 84 PRO A N 1
ATOM 656 C CA . PRO A 1 84 ? 7.760 2.932 -10.475 1.00 79.88 84 PRO A CA 1
ATOM 657 C C . PRO A 1 84 ? 7.219 2.710 -9.057 1.00 79.88 84 PRO A C 1
ATOM 659 O O . PRO A 1 84 ? 6.154 3.239 -8.704 1.00 79.88 84 PRO A O 1
ATOM 662 N N . LEU A 1 85 ? 7.937 1.930 -8.245 1.00 74.56 85 LEU A N 1
ATOM 663 C CA . LEU A 1 85 ? 7.450 1.491 -6.932 1.00 74.56 85 LEU A CA 1
ATOM 664 C C . LEU A 1 85 ? 7.106 2.694 -6.041 1.00 74.56 85 LEU A C 1
ATOM 666 O O . LEU A 1 85 ? 6.037 2.752 -5.427 1.00 74.56 85 LEU A O 1
ATOM 670 N N . ALA A 1 86 ? 7.987 3.692 -6.028 1.00 67.62 86 ALA A N 1
ATOM 671 C CA . ALA A 1 8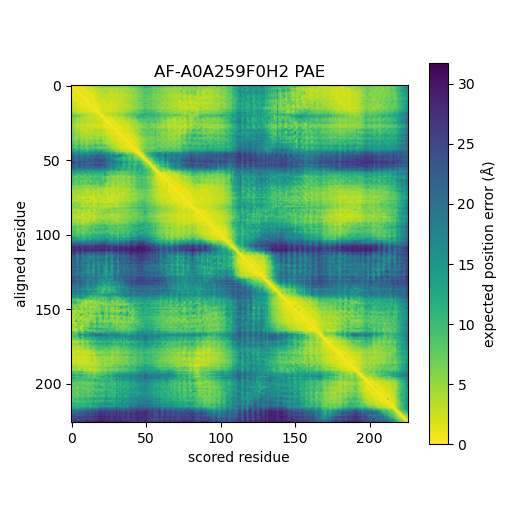6 ? 7.801 4.902 -5.240 1.00 67.62 86 ALA A CA 1
ATOM 672 C C . ALA A 1 86 ? 6.588 5.721 -5.701 1.00 67.62 86 ALA A C 1
ATOM 674 O O . ALA A 1 86 ? 5.843 6.241 -4.871 1.00 67.62 86 ALA A O 1
ATOM 675 N N . THR A 1 87 ? 6.346 5.803 -7.013 1.00 71.81 87 THR A N 1
ATOM 676 C CA . THR A 1 87 ? 5.198 6.521 -7.580 1.00 71.81 87 THR A CA 1
ATOM 677 C C . THR A 1 87 ? 3.885 5.857 -7.177 1.00 71.81 87 THR A C 1
ATOM 679 O O . THR A 1 87 ? 2.979 6.545 -6.706 1.00 71.81 87 THR A O 1
ATOM 682 N N . ALA A 1 88 ? 3.793 4.527 -7.284 1.00 78.00 88 ALA A N 1
ATOM 683 C CA . ALA A 1 88 ? 2.601 3.780 -6.878 1.00 78.00 88 ALA A CA 1
ATOM 684 C C . ALA A 1 88 ? 2.286 3.974 -5.384 1.00 78.00 88 ALA A C 1
ATOM 686 O O . ALA A 1 88 ? 1.146 4.262 -5.011 1.00 78.00 88 ALA A O 1
ATOM 687 N N . VAL A 1 89 ? 3.305 3.874 -4.527 1.00 74.44 89 VAL A N 1
ATOM 688 C CA . VAL A 1 89 ? 3.163 4.060 -3.076 1.00 74.44 89 VAL A CA 1
ATOM 689 C C . VAL A 1 89 ? 2.764 5.499 -2.743 1.00 74.44 89 VAL A C 1
ATOM 691 O O . VAL A 1 89 ? 1.846 5.714 -1.957 1.00 74.44 89 VAL A O 1
ATOM 694 N N . THR A 1 90 ? 3.376 6.493 -3.384 1.00 68.38 90 THR A N 1
ATOM 695 C CA . THR A 1 90 ? 3.051 7.915 -3.177 1.00 68.38 90 THR A CA 1
ATOM 696 C C . THR A 1 90 ? 1.613 8.237 -3.557 1.00 68.38 90 THR A C 1
ATOM 698 O O . THR A 1 90 ? 0.915 8.904 -2.795 1.00 68.38 90 THR A O 1
ATOM 701 N N . LEU A 1 91 ? 1.136 7.714 -4.691 1.00 75.06 91 LEU A N 1
ATOM 702 C CA . LEU A 1 91 ? -0.265 7.847 -5.086 1.00 75.06 91 LEU A CA 1
ATOM 703 C C . LEU A 1 91 ? -1.194 7.217 -4.045 1.00 75.06 91 LEU A C 1
ATOM 705 O O . LEU A 1 91 ? -2.205 7.816 -3.693 1.00 75.06 91 LEU A O 1
ATOM 709 N N . ASN A 1 92 ? -0.837 6.065 -3.475 1.00 79.31 92 ASN A N 1
ATOM 710 C CA . ASN A 1 92 ? -1.628 5.457 -2.405 1.00 79.31 92 ASN A CA 1
ATOM 711 C C . ASN A 1 92 ? -1.691 6.332 -1.139 1.00 79.31 92 ASN A C 1
ATOM 713 O O . ASN A 1 92 ? -2.747 6.427 -0.517 1.00 79.31 92 ASN A O 1
ATOM 717 N N . TYR A 1 93 ? -0.622 7.062 -0.812 1.00 70.00 93 TYR A N 1
ATOM 718 C CA . TYR A 1 93 ? -0.606 8.020 0.301 1.00 70.00 93 TYR A CA 1
ATOM 719 C C . TYR A 1 93 ? -1.479 9.262 0.095 1.00 70.00 93 TYR A C 1
ATOM 721 O O . TYR A 1 93 ? -1.707 10.002 1.053 1.00 70.00 93 TYR A O 1
ATOM 729 N N . THR A 1 94 ? -2.011 9.478 -1.110 1.00 68.44 94 THR A N 1
ATOM 730 C CA . THR A 1 94 ? -3.050 10.490 -1.353 1.00 68.44 94 THR A CA 1
ATOM 731 C C . THR A 1 94 ? -4.452 9.999 -0.976 1.00 68.44 94 THR A C 1
ATOM 733 O O . THR A 1 94 ? -5.374 10.807 -0.890 1.00 68.44 94 THR A O 1
ATOM 736 N N . ALA A 1 95 ? -4.637 8.707 -0.670 1.00 71.38 95 ALA A N 1
ATOM 737 C CA . ALA A 1 95 ? -5.930 8.148 -0.271 1.00 71.38 95 ALA A CA 1
ATOM 738 C C . ALA A 1 95 ? -6.621 8.899 0.888 1.00 71.38 95 ALA A C 1
ATOM 740 O O . ALA A 1 95 ? -7.835 9.057 0.809 1.00 71.38 95 ALA A O 1
ATOM 741 N N . PRO A 1 96 ? -5.926 9.425 1.922 1.00 62.47 96 PRO A N 1
ATOM 742 C CA . PRO A 1 96 ? -6.550 10.256 2.951 1.00 62.47 96 PRO A CA 1
ATOM 743 C C . PRO A 1 96 ? -7.132 11.572 2.419 1.00 62.47 96 PRO A C 1
ATOM 745 O O . PRO A 1 96 ? -8.147 12.017 2.939 1.00 62.47 96 PRO A O 1
ATOM 748 N N . LEU A 1 97 ? -6.541 12.180 1.381 1.00 61.75 97 LEU A N 1
ATOM 749 C CA . LEU A 1 97 ? -7.095 13.378 0.732 1.00 61.75 97 LEU A CA 1
ATOM 750 C C . LEU A 1 97 ? -8.395 13.035 0.004 1.00 61.75 97 LEU A C 1
ATOM 752 O O . LEU A 1 97 ? -9.400 13.718 0.183 1.00 61.75 97 LEU A O 1
ATOM 756 N N . PHE A 1 98 ? -8.396 11.936 -0.757 1.00 67.81 98 PHE A N 1
ATOM 757 C CA . PHE A 1 98 ? -9.610 11.423 -1.394 1.00 67.81 98 PHE A CA 1
ATOM 758 C C . PHE A 1 98 ? -10.663 11.035 -0.362 1.00 67.81 98 PHE A C 1
ATOM 760 O O . PHE A 1 98 ? -11.833 11.341 -0.548 1.00 67.81 98 PHE A O 1
ATOM 767 N N . LEU A 1 99 ? -10.259 10.412 0.744 1.00 63.97 99 LEU A N 1
ATOM 768 C CA . LEU A 1 99 ? -11.155 10.060 1.835 1.00 63.97 99 LEU A CA 1
ATOM 769 C C . LEU A 1 99 ? -11.712 11.307 2.521 1.00 63.97 99 LEU A C 1
ATOM 771 O O . LEU A 1 99 ? -12.896 11.324 2.809 1.00 63.97 99 LEU A O 1
ATOM 775 N N . ALA A 1 100 ? -10.913 12.348 2.755 1.00 57.16 100 ALA A N 1
ATOM 776 C CA . ALA A 1 100 ? -11.379 13.608 3.328 1.00 57.16 100 ALA A CA 1
ATOM 777 C C . ALA A 1 100 ? -12.359 14.323 2.386 1.00 57.16 100 ALA A C 1
ATOM 779 O O . ALA A 1 100 ? -13.415 14.765 2.831 1.00 57.16 100 ALA A O 1
ATOM 780 N N . ALA A 1 101 ? -12.060 14.365 1.085 1.00 63.31 101 ALA A N 1
ATOM 781 C CA . ALA A 1 101 ? -12.947 14.926 0.069 1.00 63.31 101 ALA A CA 1
ATOM 782 C C . ALA A 1 101 ? -14.263 14.135 -0.042 1.00 63.31 101 ALA A C 1
ATOM 784 O O . ALA A 1 101 ? -15.348 14.712 0.019 1.00 63.31 101 ALA A O 1
ATOM 785 N N . LEU A 1 102 ? -14.175 12.803 -0.129 1.00 66.12 102 LEU A N 1
ATOM 786 C CA . LEU A 1 102 ? -15.333 11.911 -0.145 1.00 66.12 102 LEU A CA 1
ATOM 787 C C . LEU A 1 102 ? -16.111 11.995 1.169 1.00 66.12 102 LEU A C 1
ATOM 789 O O . LEU A 1 102 ? -17.327 12.028 1.126 1.00 66.12 102 LEU A O 1
ATOM 793 N N . SER A 1 103 ? -15.448 12.080 2.322 1.00 58.91 103 SER A N 1
ATOM 794 C CA . SER A 1 103 ? -16.074 12.192 3.645 1.00 58.91 103 SER A CA 1
ATOM 795 C C . SER A 1 103 ? -16.802 13.521 3.809 1.00 58.91 103 SER A C 1
ATOM 797 O O . SER A 1 103 ? -17.913 13.535 4.327 1.00 58.91 103 SER A O 1
ATOM 799 N N . ALA A 1 104 ? -16.219 14.631 3.353 1.00 59.97 104 ALA A N 1
ATOM 800 C CA . ALA A 1 104 ? -16.882 15.933 3.342 1.00 59.97 104 ALA A CA 1
ATOM 801 C C . ALA A 1 104 ? -18.129 15.923 2.440 1.00 59.97 104 ALA A C 1
ATOM 803 O O . ALA A 1 104 ? -19.143 16.528 2.788 1.00 59.97 104 ALA A O 1
ATOM 804 N N . TRP A 1 105 ? -18.079 15.186 1.325 1.00 62.75 105 TRP A N 1
ATOM 805 C CA . TRP A 1 105 ? -19.234 14.956 0.455 1.00 62.75 105 TRP A CA 1
ATOM 806 C C . TRP A 1 105 ? -20.263 13.979 1.064 1.00 62.75 105 TRP A C 1
ATOM 808 O O . TRP A 1 105 ? -21.465 14.165 0.901 1.00 62.75 105 TRP A O 1
ATOM 818 N N . TRP A 1 106 ? -19.811 12.970 1.809 1.00 62.72 106 TRP A N 1
ATOM 819 C CA . TRP A 1 106 ? -20.612 11.864 2.352 1.00 62.72 106 TRP A CA 1
ATOM 820 C C . TRP A 1 106 ? -21.323 12.197 3.669 1.00 62.72 106 TRP A C 1
ATOM 822 O O . TRP A 1 106 ? -22.417 11.692 3.920 1.00 62.72 106 TRP A O 1
ATOM 832 N N . LEU A 1 107 ? -20.723 13.040 4.519 1.00 58.38 107 LEU A N 1
ATOM 833 C CA . LEU A 1 107 ? -21.296 13.441 5.812 1.00 58.38 107 LEU A CA 1
ATOM 834 C C . LEU A 1 107 ? -22.297 14.602 5.714 1.00 58.38 107 LEU A C 1
ATOM 836 O O . LEU A 1 107 ? -22.971 14.875 6.704 1.00 58.38 107 LEU A O 1
ATOM 840 N N . ARG A 1 108 ? -22.419 15.280 4.563 1.00 56.22 108 ARG A N 1
ATOM 841 C CA . ARG A 1 108 ? -23.313 16.444 4.425 1.00 56.22 108 ARG A CA 1
ATOM 842 C C . ARG A 1 108 ? -24.736 16.162 3.941 1.00 56.22 108 ARG A C 1
ATOM 844 O O . ARG A 1 108 ? -25.505 17.105 3.964 1.00 56.22 108 ARG A O 1
ATOM 851 N N . GLU A 1 109 ? -25.108 14.927 3.589 1.00 43.16 109 GLU A N 1
ATOM 852 C CA . GLU A 1 109 ? -26.497 14.413 3.564 1.00 43.16 109 GLU A CA 1
ATOM 853 C C . GLU A 1 109 ? -26.536 12.947 3.073 1.00 43.16 109 GLU A C 1
ATOM 855 O O . GLU A 1 109 ? -25.583 12.460 2.463 1.00 43.16 109 GLU A O 1
ATOM 860 N N . ARG A 1 110 ? -27.617 12.203 3.375 1.00 45.44 110 ARG A N 1
ATOM 861 C CA . ARG A 1 110 ? -27.768 10.750 3.124 1.00 45.44 110 ARG A CA 1
ATOM 862 C C . ARG A 1 110 ? -27.412 10.342 1.680 1.00 45.44 110 ARG A C 1
ATOM 864 O O . ARG A 1 110 ? -28.249 10.418 0.793 1.00 45.44 110 ARG A O 1
ATOM 871 N N . HIS A 1 111 ? -26.195 9.833 1.488 1.00 43.75 111 HIS A N 1
ATOM 872 C CA . HIS A 1 111 ? -25.752 8.848 0.485 1.00 43.75 111 HIS A CA 1
ATOM 873 C C . HIS A 1 111 ? -26.677 8.702 -0.738 1.00 43.75 111 HIS A C 1
ATOM 875 O O . HIS A 1 111 ? -27.497 7.780 -0.827 1.00 43.75 111 HIS A O 1
ATOM 881 N N . GLY A 1 112 ? -26.516 9.590 -1.717 1.00 50.06 112 GLY A N 1
ATOM 882 C CA . GLY A 1 112 ? -27.165 9.430 -3.010 1.00 50.06 112 GLY A CA 1
ATOM 883 C C . GLY A 1 112 ? -26.689 8.142 -3.685 1.00 50.06 112 GLY A C 1
ATOM 884 O O . GLY A 1 112 ? -25.489 7.911 -3.841 1.00 50.06 112 GLY A O 1
ATOM 885 N N . ARG A 1 113 ? -27.635 7.316 -4.145 1.00 58.47 113 ARG A N 1
ATOM 886 C CA . ARG A 1 113 ? -27.408 6.092 -4.944 1.00 58.47 113 ARG A CA 1
ATOM 887 C C . ARG A 1 113 ? -26.437 6.291 -6.129 1.00 58.47 113 ARG A C 1
ATOM 889 O O . ARG A 1 113 ? -25.849 5.323 -6.601 1.00 58.47 113 ARG A O 1
ATOM 896 N N . GLY A 1 114 ? -26.219 7.535 -6.565 1.00 54.22 114 GLY A N 1
ATOM 897 C CA . GLY A 1 114 ? -25.271 7.917 -7.613 1.00 54.22 114 GLY A CA 1
ATOM 898 C C . GLY A 1 114 ? -23.792 7.671 -7.292 1.00 54.22 114 GLY A C 1
ATOM 899 O O . GLY A 1 114 ? -23.055 7.305 -8.200 1.00 54.22 114 GLY A O 1
ATOM 900 N N . LEU A 1 115 ? -23.340 7.779 -6.035 1.00 49.88 115 LEU A N 1
ATOM 901 C CA . LEU A 1 115 ? -21.930 7.506 -5.695 1.00 49.88 115 LEU A CA 1
ATOM 902 C C . LEU A 1 115 ? -21.618 6.005 -5.734 1.00 49.88 115 LEU A C 1
ATOM 904 O O . LEU A 1 115 ? -20.569 5.594 -6.220 1.00 49.88 115 LEU A O 1
ATOM 908 N N . VAL A 1 116 ? -22.572 5.175 -5.309 1.00 56.03 116 VAL A N 1
ATOM 909 C CA . VAL A 1 116 ? -22.498 3.720 -5.507 1.00 56.03 116 VAL A CA 1
ATOM 910 C C . VAL A 1 116 ? -22.461 3.400 -7.003 1.00 56.03 116 VAL A C 1
ATOM 912 O O . VAL A 1 116 ? -21.646 2.587 -7.429 1.00 56.03 116 VAL A O 1
ATOM 915 N N . GLY A 1 117 ? -23.267 4.099 -7.809 1.00 57.53 117 GLY A N 1
ATOM 916 C CA . GLY A 1 117 ? -23.217 4.024 -9.269 1.00 57.53 117 GLY A CA 1
ATOM 917 C C . GLY A 1 117 ? -21.847 4.394 -9.844 1.00 57.53 117 GLY A C 1
ATOM 918 O O . GLY A 1 117 ? -21.305 3.627 -10.627 1.00 57.53 117 GLY A O 1
ATOM 919 N N . ALA A 1 118 ? -21.243 5.506 -9.417 1.00 50.59 118 ALA A N 1
ATOM 920 C CA . ALA A 1 118 ? -19.930 5.953 -9.888 1.00 50.59 118 ALA A CA 1
ATOM 921 C C . ALA A 1 118 ? -18.798 4.984 -9.504 1.00 50.59 118 ALA A C 1
ATOM 923 O O . ALA A 1 118 ? -17.920 4.710 -10.319 1.00 50.59 118 ALA A O 1
ATOM 924 N N . VAL A 1 119 ? -18.841 4.414 -8.294 1.00 50.19 119 VAL A N 1
ATOM 925 C CA . VAL A 1 119 ? -17.880 3.392 -7.845 1.00 50.19 119 VAL A CA 1
ATOM 926 C C . VAL A 1 119 ? -18.045 2.094 -8.637 1.00 50.19 119 VAL A C 1
ATOM 928 O O . VAL A 1 119 ? -17.050 1.526 -9.082 1.00 50.19 119 VAL A O 1
ATOM 931 N N . LEU A 1 120 ? -19.281 1.634 -8.857 1.00 61.22 120 LEU A N 1
ATOM 932 C CA . LEU A 1 120 ? -19.552 0.440 -9.663 1.00 61.22 120 LEU A CA 1
ATOM 933 C C . LEU A 1 120 ? -19.178 0.649 -11.133 1.00 61.22 120 LEU A C 1
ATOM 935 O O . LEU A 1 120 ? -18.619 -0.250 -11.748 1.00 61.22 120 LEU A O 1
ATOM 939 N N . LEU A 1 121 ? -19.424 1.835 -11.685 1.00 60.41 121 LEU A N 1
ATOM 940 C CA . LEU A 1 121 ? -19.084 2.176 -13.064 1.00 60.41 121 LEU A CA 1
ATOM 941 C C . LEU A 1 121 ? -17.566 2.320 -13.240 1.00 60.41 121 LEU A C 1
ATOM 943 O O . LEU A 1 121 ? -17.024 1.806 -14.213 1.00 60.41 121 LEU A O 1
ATOM 947 N N . GLY A 1 122 ? -16.861 2.904 -12.264 1.00 46.38 122 GLY A N 1
ATOM 948 C CA . GLY A 1 122 ? -15.396 2.907 -12.217 1.00 46.38 122 GLY A CA 1
ATOM 949 C C . GLY A 1 122 ? -14.813 1.496 -12.104 1.00 46.38 122 GLY A C 1
ATOM 950 O O . GLY A 1 122 ? -13.863 1.159 -12.808 1.00 46.38 122 GLY A O 1
ATOM 951 N N . PHE A 1 123 ? -15.426 0.635 -11.287 1.00 51.03 12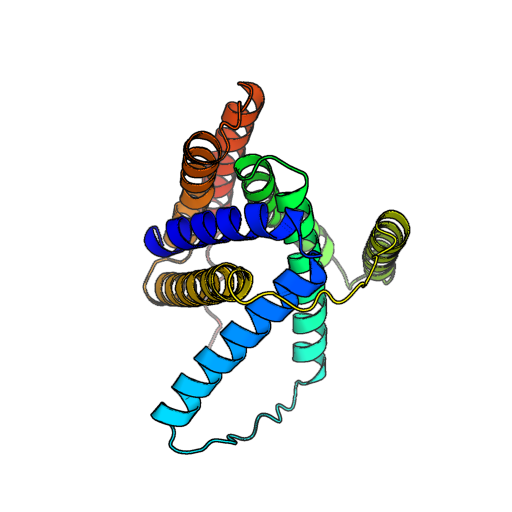3 PHE A N 1
ATOM 952 C CA . PHE A 1 123 ? -15.052 -0.775 -11.174 1.00 51.03 123 PHE A CA 1
ATOM 953 C C . PHE A 1 123 ? -15.260 -1.535 -12.492 1.00 51.03 123 PHE A C 1
ATOM 955 O O . PHE A 1 123 ? -14.348 -2.216 -12.956 1.00 51.03 123 PHE A O 1
ATOM 962 N N . VAL A 1 124 ? -16.417 -1.373 -13.137 1.00 61.53 124 VAL A N 1
ATOM 963 C CA . VAL A 1 124 ? -16.715 -1.962 -14.453 1.00 61.53 124 VAL A CA 1
ATOM 964 C C . VAL A 1 124 ? -15.757 -1.429 -15.519 1.00 61.53 124 VAL A C 1
ATOM 966 O O . VAL A 1 124 ? -15.224 -2.217 -16.295 1.00 61.53 124 VAL A O 1
ATOM 969 N N . GLY A 1 125 ? -15.469 -0.126 -15.521 1.00 50.97 125 GLY A N 1
ATOM 970 C CA . GLY A 1 125 ? -14.502 0.492 -16.429 1.00 50.97 125 GLY A CA 1
ATOM 971 C C . GLY A 1 125 ? -13.104 -0.106 -16.283 1.00 50.97 125 GLY A C 1
ATOM 972 O O . GLY A 1 125 ? -12.461 -0.417 -17.283 1.00 50.97 125 GLY A O 1
ATOM 973 N N . ILE A 1 126 ? -12.662 -0.362 -15.049 1.00 49.47 126 ILE A N 1
ATOM 974 C CA . ILE A 1 126 ? -11.385 -1.034 -14.8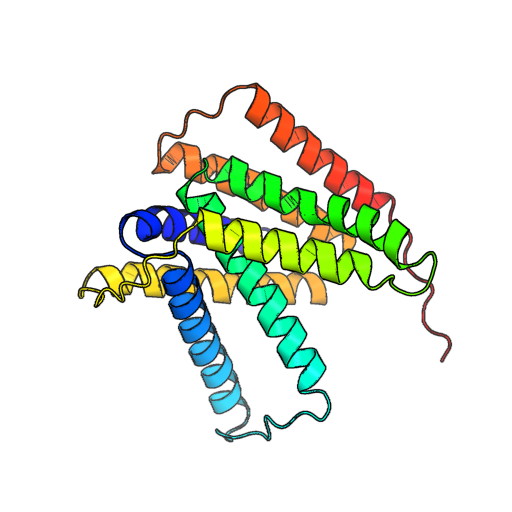02 1.00 49.47 126 ILE A CA 1
ATOM 975 C C . ILE A 1 126 ? -11.422 -2.497 -15.260 1.00 49.47 126 ILE A C 1
ATOM 977 O O . ILE A 1 126 ? -10.483 -2.933 -15.917 1.00 49.47 126 ILE A O 1
ATOM 981 N N . VAL A 1 127 ? -12.483 -3.254 -14.967 1.00 54.16 127 VAL A N 1
ATOM 982 C CA . VAL A 1 127 ? -12.609 -4.667 -15.384 1.00 54.16 127 VAL A CA 1
ATOM 983 C C . VAL A 1 127 ? -12.629 -4.807 -16.912 1.00 54.16 127 VAL A C 1
ATOM 985 O O . VAL A 1 127 ? -11.975 -5.702 -17.452 1.00 54.16 127 VAL A O 1
ATOM 988 N N . LEU A 1 128 ? -13.323 -3.905 -17.612 1.00 52.59 128 LEU A N 1
ATOM 989 C CA . LEU A 1 128 ? -13.365 -3.860 -19.076 1.00 52.59 128 LEU A CA 1
ATOM 990 C C . LEU A 1 128 ? -12.009 -3.473 -19.681 1.00 52.59 128 LEU A C 1
ATOM 992 O O . LEU A 1 128 ? -11.601 -4.072 -20.677 1.00 52.59 128 LEU A O 1
ATOM 996 N N . LEU A 1 129 ? -11.294 -2.527 -19.063 1.00 45.91 129 LEU A N 1
ATOM 997 C CA . LEU A 1 129 ? -9.944 -2.130 -19.472 1.00 45.91 129 LEU A CA 1
ATOM 998 C C . LEU A 1 129 ? -8.911 -3.238 -19.218 1.00 45.91 129 LEU A C 1
ATOM 1000 O O . LEU A 1 129 ? -7.995 -3.415 -20.017 1.00 45.91 129 LEU A O 1
ATOM 1004 N N . LEU A 1 130 ? -9.057 -4.001 -18.129 1.00 45.91 130 LEU A N 1
ATOM 1005 C CA . LEU A 1 130 ? -8.078 -5.014 -17.732 1.00 45.91 130 LEU A CA 1
ATOM 1006 C C . LEU A 1 130 ? -8.135 -6.292 -18.569 1.00 45.91 130 LEU A C 1
ATOM 1008 O O . LEU A 1 130 ? -7.128 -6.996 -18.578 1.00 45.91 130 LEU A O 1
ATOM 1012 N N . ARG A 1 131 ? -9.289 -6.630 -19.179 1.00 43.84 131 ARG A N 1
ATOM 1013 C CA . ARG A 1 131 ? -9.584 -7.976 -19.728 1.00 43.84 131 ARG A CA 1
ATOM 1014 C C . ARG A 1 131 ? -8.843 -9.060 -18.931 1.00 43.84 131 ARG A C 1
ATOM 1016 O O . ARG A 1 131 ? -7.931 -9.680 -19.486 1.00 43.84 131 ARG A O 1
ATOM 1023 N N . PRO A 1 132 ? -9.147 -9.214 -17.625 1.00 49.34 132 PRO A N 1
ATOM 1024 C CA . PRO A 1 132 ? -8.326 -10.002 -16.718 1.00 49.34 132 PRO A CA 1
ATOM 1025 C C . PRO A 1 132 ? -8.128 -11.396 -17.310 1.00 49.34 132 PRO A C 1
ATOM 1027 O O . PRO A 1 132 ? -9.065 -12.186 -17.398 1.00 49.34 132 PRO A O 1
ATOM 1030 N N . GLN A 1 133 ? -6.909 -11.673 -17.770 1.00 44.00 133 GLN A N 1
ATOM 1031 C CA . GLN A 1 133 ? -6.515 -13.001 -18.208 1.00 44.00 133 GLN A CA 1
ATOM 1032 C C . GLN A 1 133 ? -6.332 -13.805 -16.924 1.00 44.00 133 GLN A C 1
ATOM 1034 O O . GLN A 1 133 ? -5.256 -13.810 -16.333 1.00 44.00 133 GLN A O 1
ATOM 1039 N N . VAL A 1 134 ? -7.416 -14.402 -16.425 1.00 49.97 134 VAL A N 1
ATOM 1040 C CA . VAL A 1 134 ? -7.384 -15.278 -15.247 1.00 49.97 134 VAL A CA 1
ATOM 1041 C C . VAL A 1 134 ? -6.800 -16.623 -15.681 1.00 49.97 134 VAL A C 1
ATOM 1043 O O . VAL A 1 134 ? -7.497 -17.629 -15.775 1.00 49.97 134 VAL A O 1
ATOM 1046 N N . GLN A 1 135 ? -5.521 -16.623 -16.042 1.00 51.69 135 GLN A N 1
ATOM 1047 C CA . GLN A 1 135 ? -4.771 -17.837 -16.322 1.00 51.69 135 GLN A CA 1
ATOM 1048 C C . GLN A 1 135 ? -4.028 -18.214 -15.050 1.00 51.69 135 GLN A C 1
ATOM 1050 O O . GLN A 1 135 ? -3.001 -17.621 -14.734 1.00 51.69 135 GLN A O 1
ATOM 1055 N N . PHE A 1 136 ? -4.586 -19.179 -14.317 1.00 53.69 136 PHE A N 1
ATOM 1056 C CA . PHE A 1 136 ? -3.964 -19.723 -13.117 1.00 53.69 136 PHE A CA 1
ATOM 1057 C C . PHE A 1 136 ? -2.657 -20.424 -13.484 1.00 53.69 136 PHE A C 1
ATOM 1059 O O . PHE A 1 136 ? -2.668 -21.554 -13.982 1.00 53.69 136 PHE A O 1
ATOM 1066 N N . HIS A 1 137 ? -1.534 -19.758 -13.235 1.00 62.41 137 HIS A N 1
ATOM 1067 C CA . HIS A 1 137 ? -0.221 -20.362 -13.424 1.00 62.41 137 HIS A CA 1
ATOM 1068 C C . HIS A 1 137 ? 0.092 -21.252 -12.222 1.00 62.41 137 HIS A C 1
ATOM 1070 O O . HIS A 1 137 ? -0.048 -20.834 -11.071 1.00 62.41 137 HIS A O 1
ATOM 1076 N N . ARG A 1 138 ? 0.511 -22.501 -12.470 1.00 66.69 138 ARG A N 1
ATOM 1077 C CA . ARG A 1 138 ? 1.023 -23.370 -11.402 1.00 66.69 138 ARG A CA 1
ATOM 1078 C C . ARG A 1 138 ? 2.404 -22.845 -10.989 1.00 66.69 138 ARG A C 1
ATOM 1080 O O . ARG A 1 138 ? 3.315 -22.946 -11.809 1.00 66.69 138 ARG A O 1
ATOM 1087 N N . PRO A 1 139 ? 2.571 -22.295 -9.771 1.00 68.69 139 PRO A N 1
ATOM 1088 C CA . PRO A 1 139 ? 3.857 -21.761 -9.339 1.00 68.69 139 PRO A CA 1
ATOM 1089 C C . PRO A 1 139 ? 4.900 -22.881 -9.291 1.00 68.69 139 PRO A C 1
ATOM 1091 O O . PRO A 1 139 ? 4.658 -23.949 -8.713 1.00 68.69 139 PRO A O 1
ATOM 1094 N N . LEU A 1 140 ? 6.057 -22.635 -9.904 1.00 79.19 140 LEU A N 1
ATOM 1095 C CA . LEU A 1 140 ? 7.211 -23.531 -9.849 1.00 79.19 140 LEU A CA 1
ATOM 1096 C C . LEU A 1 140 ? 7.848 -23.475 -8.451 1.00 79.19 140 LEU A C 1
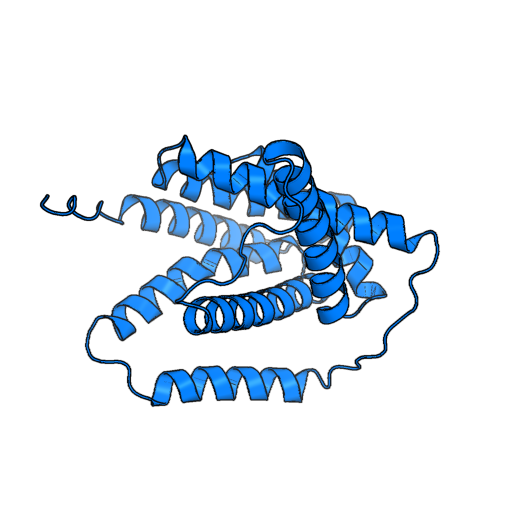ATOM 1098 O O . LEU A 1 140 ? 7.587 -22.567 -7.663 1.00 79.19 140 LEU A O 1
ATOM 1102 N N . ALA A 1 141 ? 8.721 -24.435 -8.126 1.00 73.62 141 ALA A N 1
ATOM 1103 C CA . ALA A 1 141 ? 9.357 -24.523 -6.805 1.00 73.62 141 ALA A CA 1
ATOM 1104 C C . ALA A 1 141 ? 10.086 -23.226 -6.381 1.00 73.62 141 ALA A C 1
ATOM 1106 O O . ALA A 1 141 ? 10.090 -22.888 -5.200 1.00 73.62 141 ALA A O 1
ATOM 1107 N N . GLY A 1 142 ? 10.646 -22.473 -7.338 1.00 71.81 142 GLY A N 1
ATOM 1108 C CA . GLY A 1 142 ? 11.294 -21.179 -7.085 1.00 71.81 142 GLY A CA 1
ATOM 1109 C C . GLY A 1 142 ? 10.325 -20.022 -6.807 1.00 71.81 142 GLY A C 1
ATOM 1110 O O . GLY A 1 142 ? 10.653 -19.123 -6.034 1.00 71.81 142 GLY A O 1
ATOM 1111 N N . ASP A 1 143 ? 9.111 -20.060 -7.361 1.00 73.19 143 ASP A N 1
ATOM 1112 C CA . ASP A 1 143 ? 8.121 -18.984 -7.208 1.00 73.19 143 ASP A CA 1
ATOM 1113 C C . ASP A 1 143 ? 7.525 -18.957 -5.799 1.00 73.19 143 ASP A C 1
ATOM 1115 O O . ASP A 1 143 ? 7.180 -17.896 -5.274 1.00 73.19 143 ASP A O 1
ATOM 1119 N N . TRP A 1 144 ? 7.457 -20.120 -5.145 1.00 76.38 144 TRP A N 1
ATOM 1120 C CA . TRP A 1 144 ? 6.970 -20.240 -3.773 1.00 76.38 144 TRP A CA 1
ATOM 1121 C C . TRP A 1 144 ? 7.785 -19.417 -2.779 1.00 76.38 144 TRP A C 1
ATOM 1123 O O . TRP A 1 144 ? 7.204 -18.893 -1.831 1.00 76.38 144 TRP A O 1
ATOM 1133 N N . LEU A 1 145 ? 9.093 -19.246 -3.003 1.00 82.62 145 LEU A N 1
ATOM 1134 C CA . LEU A 1 145 ? 9.931 -18.403 -2.150 1.00 82.62 145 LEU A CA 1
ATOM 1135 C C . LEU A 1 145 ? 9.504 -16.932 -2.238 1.00 82.62 145 LEU A C 1
ATOM 1137 O O . LEU A 1 145 ? 9.359 -16.264 -1.212 1.00 82.62 145 LEU A O 1
ATOM 1141 N N . TRP A 1 146 ? 9.237 -1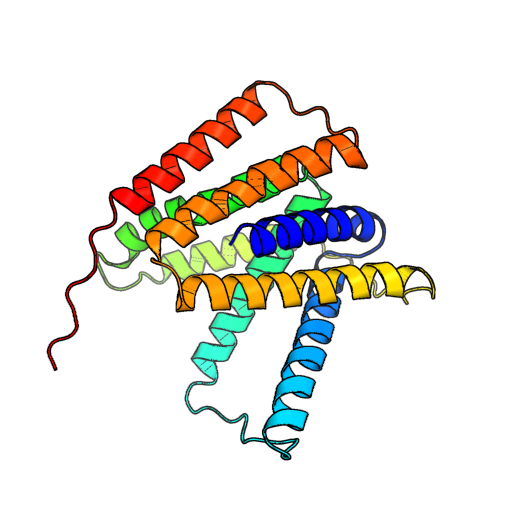6.443 -3.449 1.00 75.31 146 TRP A N 1
ATOM 1142 C CA . TRP A 1 146 ? 8.775 -15.077 -3.681 1.00 75.31 146 TRP A CA 1
ATOM 1143 C C . TRP A 1 146 ? 7.362 -14.855 -3.139 1.00 75.31 146 TRP A C 1
ATOM 1145 O O . TRP A 1 146 ? 7.122 -13.886 -2.415 1.00 75.31 146 TRP A O 1
ATOM 1155 N N . LEU A 1 147 ? 6.442 -15.785 -3.407 1.00 77.25 147 LEU A N 1
ATOM 1156 C CA . LEU A 1 147 ? 5.061 -15.727 -2.921 1.00 77.25 147 LEU A CA 1
ATOM 1157 C C . LEU A 1 147 ? 4.988 -15.796 -1.387 1.00 77.25 147 LEU A C 1
ATOM 1159 O O . LEU A 1 147 ? 4.260 -15.013 -0.765 1.00 77.25 147 LEU A O 1
ATOM 1163 N N . ALA A 1 148 ? 5.780 -16.672 -0.764 1.00 77.69 148 ALA A N 1
ATOM 1164 C CA . ALA A 1 148 ? 5.908 -16.738 0.689 1.00 77.69 148 ALA A CA 1
ATOM 1165 C C . ALA A 1 148 ? 6.541 -15.458 1.247 1.00 77.69 148 ALA A C 1
ATOM 1167 O O . ALA A 1 148 ? 6.046 -14.920 2.236 1.00 77.69 148 ALA A O 1
ATOM 1168 N N . GLY A 1 149 ? 7.570 -14.915 0.590 1.00 78.25 149 GLY A N 1
ATOM 1169 C CA . GLY A 1 149 ? 8.185 -13.637 0.952 1.00 78.25 149 GLY A CA 1
ATOM 1170 C C . GLY A 1 149 ? 7.176 -12.487 0.975 1.00 78.25 149 GLY A C 1
ATOM 1171 O O . GLY A 1 149 ? 7.116 -11.743 1.959 1.00 78.25 149 GLY A O 1
ATOM 1172 N N . ILE A 1 150 ? 6.319 -12.379 -0.048 1.00 77.56 150 ILE A N 1
ATOM 1173 C CA . ILE A 1 150 ? 5.222 -11.396 -0.096 1.00 77.56 150 ILE A CA 1
ATOM 1174 C C . ILE A 1 150 ? 4.264 -11.616 1.080 1.00 77.56 150 ILE A C 1
ATOM 1176 O O . ILE A 1 150 ? 3.934 -10.667 1.790 1.00 77.56 150 ILE A O 1
ATOM 1180 N N . GLY A 1 151 ? 3.827 -12.858 1.311 1.00 71.69 151 GLY A N 1
ATOM 1181 C CA . GLY A 1 151 ? 2.887 -13.194 2.383 1.00 71.69 151 GLY A CA 1
ATOM 1182 C C . GLY A 1 151 ? 3.429 -12.894 3.785 1.00 71.69 151 GLY A C 1
ATOM 1183 O O . GLY A 1 151 ? 2.742 -12.272 4.603 1.00 71.69 151 GLY A O 1
ATOM 1184 N N . VAL A 1 152 ? 4.675 -13.282 4.056 1.00 78.62 152 VAL A N 1
ATOM 1185 C CA . VAL A 1 152 ? 5.347 -13.080 5.347 1.00 78.62 152 VAL A CA 1
ATOM 1186 C C . VAL A 1 152 ? 5.579 -11.596 5.605 1.00 78.62 152 VAL A C 1
ATOM 1188 O O . VAL A 1 152 ? 5.157 -11.087 6.646 1.00 78.62 152 VAL A O 1
ATOM 1191 N N . THR A 1 153 ? 6.187 -10.877 4.657 1.00 76.62 153 THR A N 1
ATOM 1192 C CA . THR A 1 153 ? 6.463 -9.439 4.815 1.00 76.62 153 THR A CA 1
ATOM 1193 C C . THR A 1 153 ? 5.176 -8.639 4.963 1.00 76.62 153 THR A C 1
ATOM 1195 O O . THR A 1 153 ? 5.084 -7.815 5.873 1.00 76.62 153 THR A O 1
ATOM 1198 N N . ALA A 1 154 ? 4.143 -8.942 4.172 1.00 72.69 154 ALA A N 1
ATOM 1199 C CA . ALA A 1 154 ? 2.830 -8.321 4.299 1.00 72.69 154 ALA A CA 1
ATOM 1200 C C . ALA A 1 154 ? 2.205 -8.540 5.681 1.00 72.69 154 ALA A C 1
ATOM 1202 O O . ALA A 1 154 ? 1.663 -7.605 6.275 1.00 72.69 154 ALA A O 1
ATOM 1203 N N . THR A 1 155 ? 2.266 -9.768 6.197 1.00 72.25 155 THR A N 1
ATOM 1204 C CA . THR A 1 155 ? 1.662 -10.118 7.489 1.00 72.25 155 THR A CA 1
ATOM 1205 C C . THR A 1 155 ? 2.412 -9.446 8.635 1.00 72.25 155 THR A C 1
ATOM 1207 O O . THR A 1 155 ? 1.794 -8.828 9.505 1.00 72.25 155 THR A O 1
ATOM 1210 N N . LEU A 1 156 ? 3.746 -9.485 8.612 1.00 77.50 156 LEU A N 1
ATOM 1211 C CA . LEU A 1 156 ? 4.579 -8.801 9.601 1.00 77.50 156 LEU A CA 1
ATOM 1212 C C . LEU A 1 156 ? 4.384 -7.281 9.553 1.00 77.50 156 LEU A C 1
ATOM 1214 O O . LEU A 1 156 ? 4.242 -6.659 10.608 1.00 77.50 156 LEU A O 1
ATOM 1218 N N . ALA A 1 157 ? 4.301 -6.692 8.357 1.00 73.19 157 ALA A N 1
ATOM 1219 C CA . ALA A 1 157 ? 4.022 -5.271 8.177 1.00 73.19 157 ALA A CA 1
ATOM 1220 C C . ALA A 1 157 ? 2.660 -4.892 8.775 1.00 73.19 157 ALA A C 1
ATOM 1222 O O . ALA A 1 157 ? 2.568 -3.934 9.545 1.00 73.19 157 ALA A O 1
ATOM 1223 N N . GLN A 1 158 ? 1.620 -5.688 8.508 1.00 74.25 158 GLN A N 1
ATOM 1224 C CA . GLN A 1 158 ? 0.272 -5.460 9.031 1.00 74.25 158 GLN A CA 1
ATOM 1225 C C . GLN A 1 158 ? 0.220 -5.566 10.564 1.00 74.25 158 GLN A C 1
ATOM 1227 O O . GLN A 1 158 ? -0.410 -4.738 11.229 1.00 74.25 158 GLN A O 1
ATOM 1232 N N . LEU A 1 159 ? 0.906 -6.550 11.151 1.00 75.12 159 LEU A N 1
ATOM 1233 C CA . LEU A 1 159 ? 0.986 -6.712 12.605 1.00 75.12 159 LEU A CA 1
ATOM 1234 C C . LEU A 1 159 ? 1.777 -5.574 13.261 1.00 75.12 159 LEU A C 1
ATOM 1236 O O . LEU A 1 159 ? 1.359 -5.043 14.292 1.00 75.12 159 LEU A O 1
ATOM 1240 N N . ALA A 1 160 ? 2.897 -5.167 12.661 1.00 74.69 160 ALA A N 1
ATOM 1241 C CA . ALA A 1 160 ? 3.705 -4.049 13.139 1.00 74.69 160 ALA A CA 1
ATOM 1242 C C . ALA A 1 160 ? 2.944 -2.717 13.051 1.00 74.69 160 ALA A C 1
ATOM 1244 O O . ALA A 1 160 ? 3.024 -1.910 13.979 1.00 74.69 160 ALA A O 1
ATOM 1245 N N . LEU A 1 161 ? 2.173 -2.511 11.978 1.00 76.31 161 LEU A N 1
ATOM 1246 C CA . LEU A 1 161 ? 1.277 -1.367 11.806 1.00 76.31 161 LEU A CA 1
ATOM 1247 C C . LEU A 1 161 ? 0.203 -1.351 12.899 1.00 76.31 161 LEU A C 1
ATOM 1249 O O . LEU A 1 161 ? 0.031 -0.348 13.588 1.00 76.31 161 LEU A O 1
ATOM 1253 N N . THR A 1 162 ? -0.456 -2.489 13.121 1.00 74.81 162 THR A N 1
ATOM 1254 C CA . THR A 1 162 ? -1.505 -2.630 14.143 1.00 74.81 162 THR A CA 1
ATOM 1255 C C . THR A 1 162 ? -0.961 -2.337 15.544 1.00 74.81 162 THR A C 1
ATOM 1257 O O . THR A 1 162 ? -1.544 -1.557 16.294 1.00 74.81 162 THR A O 1
ATOM 1260 N N . ARG A 1 163 ? 0.209 -2.892 15.890 1.00 70.19 163 ARG A N 1
ATOM 1261 C CA . ARG A 1 163 ? 0.881 -2.607 17.171 1.00 70.19 163 ARG A CA 1
ATOM 1262 C C . ARG A 1 163 ? 1.306 -1.143 17.297 1.00 70.19 163 ARG A C 1
ATOM 1264 O O . ARG A 1 163 ? 1.256 -0.603 18.400 1.00 70.19 163 ARG A O 1
ATOM 1271 N N . ALA A 1 164 ? 1.726 -0.507 16.202 1.00 70.19 164 ALA A N 1
ATOM 1272 C CA . ALA A 1 164 ? 2.108 0.901 16.203 1.00 70.19 164 ALA A CA 1
ATOM 1273 C C . ALA A 1 164 ? 0.909 1.807 16.505 1.00 70.19 164 ALA A C 1
ATOM 1275 O O . ALA A 1 164 ? 1.036 2.677 17.360 1.00 70.19 164 ALA A O 1
ATOM 1276 N N . TYR A 1 165 ? -0.249 1.561 15.884 1.00 72.00 165 TYR A N 1
ATOM 1277 C CA . TYR A 1 165 ? -1.478 2.308 16.175 1.00 72.00 165 TYR A CA 1
ATOM 1278 C C . TYR A 1 165 ? -2.022 2.057 17.584 1.00 72.00 165 TYR A C 1
ATOM 1280 O O . TYR A 1 165 ? -2.589 2.963 18.177 1.00 72.00 165 TYR A O 1
ATOM 1288 N N . HIS A 1 166 ? -1.823 0.861 18.142 1.00 70.88 166 HIS A N 1
ATOM 1289 C CA . HIS A 1 166 ? -2.305 0.543 19.488 1.00 70.88 166 HIS A CA 1
ATOM 1290 C C . HIS A 1 166 ? -1.439 1.145 20.612 1.00 70.88 166 HIS A C 1
ATOM 1292 O O . HIS A 1 166 ? -1.936 1.398 21.705 1.00 70.88 166 HIS A O 1
ATOM 1298 N N . ARG A 1 167 ? -0.128 1.323 20.395 1.00 69.75 167 ARG A N 1
ATOM 1299 C CA . ARG A 1 167 ? 0.799 1.844 21.425 1.00 69.75 167 ARG A CA 1
ATOM 1300 C C . ARG A 1 167 ? 1.209 3.300 21.220 1.00 69.75 167 ARG A C 1
ATOM 1302 O O . ARG A 1 167 ? 1.707 3.922 22.151 1.00 69.75 167 ARG A O 1
ATOM 1309 N N . GLY A 1 168 ? 1.078 3.824 20.006 1.00 65.00 168 GLY A N 1
ATOM 1310 C CA . GLY A 1 168 ? 1.518 5.166 19.644 1.00 65.00 168 GLY A CA 1
ATOM 1311 C C . GLY A 1 168 ? 0.356 6.137 19.480 1.00 65.00 168 GLY A C 1
ATOM 1312 O O . GLY A 1 168 ? -0.764 5.746 19.172 1.00 65.00 168 GLY A O 1
ATOM 1313 N N . ARG A 1 169 ? 0.643 7.436 19.611 1.00 66.44 169 ARG A N 1
ATOM 1314 C CA . ARG A 1 169 ? -0.303 8.498 19.239 1.00 66.44 169 ARG A CA 1
ATOM 1315 C C . ARG A 1 169 ? -0.647 8.346 17.755 1.00 66.44 169 ARG A C 1
ATOM 1317 O O . ARG A 1 169 ? 0.256 8.441 16.921 1.00 66.44 169 ARG A O 1
ATOM 1324 N N . THR A 1 170 ? -1.927 8.160 17.428 1.00 65.75 170 THR A N 1
ATOM 1325 C CA . THR A 1 170 ? -2.439 7.922 16.062 1.00 65.75 170 THR A CA 1
ATOM 1326 C C . THR A 1 170 ? -1.861 8.901 15.037 1.00 65.75 170 THR A C 1
ATOM 1328 O O . THR A 1 170 ? -1.459 8.491 13.950 1.00 65.75 170 THR A O 1
ATOM 1331 N N . LEU A 1 171 ? -1.718 10.176 15.422 1.00 62.06 171 LEU A N 1
ATOM 1332 C CA . LEU A 1 171 ? -1.138 11.231 14.586 1.00 62.06 171 LEU A CA 1
ATOM 1333 C C . LEU A 1 171 ? 0.355 11.010 14.280 1.00 6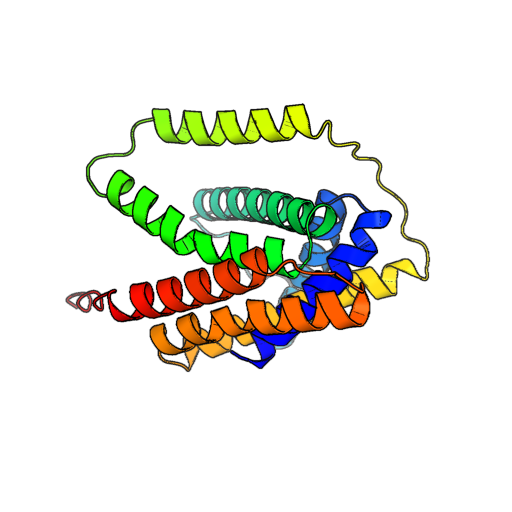2.06 171 LEU A C 1
ATOM 1335 O O . LEU A 1 171 ? 0.794 11.141 13.141 1.00 62.06 171 LEU A O 1
ATOM 1339 N N . MET A 1 172 ? 1.151 10.622 15.278 1.00 65.38 172 MET A N 1
ATOM 1340 C CA . MET A 1 172 ? 2.581 10.356 15.088 1.00 65.38 172 MET A CA 1
ATOM 1341 C C . MET A 1 172 ? 2.799 9.109 14.225 1.00 65.38 172 MET A C 1
ATOM 1343 O O . MET A 1 172 ? 3.675 9.090 13.363 1.00 65.38 172 MET A O 1
ATOM 1347 N N . VAL A 1 173 ? 1.970 8.081 14.423 1.00 71.06 173 VAL A N 1
ATOM 1348 C CA . VAL A 1 173 ? 1.991 6.857 13.612 1.00 71.06 173 VAL A CA 1
ATOM 1349 C C . VAL A 1 173 ? 1.610 7.171 12.164 1.00 71.06 173 VAL A C 1
ATOM 1351 O O . VAL A 1 173 ? 2.297 6.709 11.259 1.00 71.06 173 VAL A O 1
ATOM 1354 N N . GLY A 1 174 ? 0.596 8.013 11.940 1.00 67.06 174 GLY A N 1
ATOM 1355 C CA . GLY A 1 174 ? 0.205 8.489 10.610 1.00 67.06 174 GLY A CA 1
ATOM 1356 C C . GLY A 1 174 ? 1.327 9.238 9.885 1.00 67.06 174 GLY A C 1
ATOM 1357 O O . GLY A 1 174 ? 1.658 8.887 8.757 1.00 67.06 174 GLY A O 1
ATOM 1358 N N . SER A 1 175 ? 1.990 10.193 10.544 1.00 65.50 175 SER A N 1
ATOM 1359 C CA . SER A 1 175 ? 3.136 10.909 9.954 1.00 65.50 175 SER A CA 1
ATOM 1360 C C . SER A 1 175 ? 4.310 9.983 9.633 1.00 65.50 175 SER A C 1
ATOM 1362 O O . SER A 1 175 ? 4.928 10.089 8.576 1.00 65.50 175 SER A O 1
ATOM 1364 N N . LEU A 1 176 ? 4.600 9.022 10.512 1.00 72.88 176 LEU A N 1
ATOM 1365 C CA . LEU A 1 176 ? 5.644 8.030 10.263 1.00 72.88 176 LEU A CA 1
ATOM 1366 C C . LEU A 1 176 ? 5.272 7.049 9.142 1.00 72.88 176 LEU A C 1
ATOM 1368 O O . LEU A 1 176 ? 6.167 6.397 8.612 1.00 72.88 176 LEU A O 1
ATOM 1372 N N . ALA A 1 177 ? 4.002 6.947 8.738 1.00 71.31 177 ALA A N 1
ATOM 1373 C CA . ALA A 1 177 ? 3.602 6.133 7.593 1.00 71.31 177 ALA A CA 1
ATOM 1374 C C . ALA A 1 177 ? 4.253 6.638 6.299 1.00 71.31 177 ALA A C 1
ATOM 1376 O O . ALA A 1 177 ? 4.708 5.823 5.504 1.00 71.31 177 ALA A O 1
ATOM 1377 N N . TYR A 1 178 ? 4.394 7.958 6.129 1.00 72.75 178 TYR A N 1
ATOM 1378 C CA . TYR A 1 178 ? 4.999 8.563 4.935 1.00 72.75 178 TYR A CA 1
ATOM 1379 C C . TYR A 1 178 ? 6.461 8.160 4.716 1.00 72.75 178 TYR A C 1
ATOM 1381 O O . TYR A 1 178 ? 6.942 8.197 3.587 1.00 72.75 178 TYR A O 1
ATOM 1389 N N . THR A 1 179 ? 7.156 7.675 5.751 1.00 79.12 179 THR A N 1
ATOM 1390 C CA . THR A 1 179 ? 8.508 7.107 5.596 1.00 79.12 179 THR A CA 1
ATOM 1391 C C . THR A 1 179 ? 8.538 5.896 4.656 1.00 79.12 179 THR A C 1
ATOM 1393 O O . THR A 1 179 ? 9.566 5.635 4.035 1.00 79.12 179 THR A O 1
ATOM 1396 N N . THR A 1 180 ? 7.404 5.211 4.459 1.00 79.12 180 THR A N 1
ATOM 1397 C CA . THR A 1 180 ? 7.254 4.126 3.473 1.00 79.12 180 THR A CA 1
ATOM 1398 C C . THR A 1 180 ? 7.534 4.610 2.054 1.00 79.12 180 THR A C 1
ATOM 1400 O O . THR A 1 180 ? 8.099 3.854 1.271 1.00 79.12 180 THR A O 1
ATOM 1403 N N . VAL A 1 181 ? 7.201 5.865 1.723 1.00 80.38 181 VAL A N 1
ATOM 1404 C CA . VAL A 1 181 ? 7.529 6.471 0.421 1.00 80.38 181 VAL A CA 1
ATOM 1405 C C . VAL A 1 181 ? 9.042 6.542 0.242 1.00 80.38 181 VAL A C 1
ATOM 1407 O O . VAL A 1 181 ? 9.555 6.103 -0.781 1.00 80.38 181 VAL A O 1
ATOM 1410 N N . GLY A 1 182 ? 9.758 7.012 1.269 1.00 77.44 182 GLY A N 1
ATOM 1411 C CA . GLY A 1 182 ? 11.219 7.083 1.263 1.00 77.44 182 GLY A CA 1
ATOM 1412 C C . GLY A 1 182 ? 11.870 5.709 1.103 1.00 77.44 182 GLY A C 1
ATOM 1413 O O . GLY A 1 182 ? 12.720 5.537 0.235 1.00 77.44 182 GLY A O 1
ATOM 1414 N N . PHE A 1 183 ? 11.421 4.705 1.865 1.00 84.50 183 PHE A N 1
ATOM 1415 C CA . PHE A 1 183 ? 11.908 3.328 1.704 1.00 84.50 183 PHE A CA 1
ATOM 1416 C C . PHE A 1 183 ? 11.575 2.745 0.325 1.00 84.50 183 PHE A C 1
ATOM 1418 O O . PHE A 1 183 ? 12.397 2.047 -0.257 1.00 84.50 183 PHE A O 1
ATOM 1425 N N . SER A 1 184 ? 10.400 3.055 -0.225 1.00 80.69 184 SER A N 1
ATOM 1426 C CA . SER A 1 184 ? 9.982 2.585 -1.552 1.00 80.69 184 SER A CA 1
ATOM 1427 C C . SER A 1 184 ? 10.795 3.227 -2.675 1.00 80.69 184 SER A C 1
ATOM 1429 O O . SER A 1 184 ? 11.152 2.538 -3.623 1.00 80.69 184 SER A O 1
ATOM 1431 N N . ALA A 1 185 ? 11.129 4.516 -2.559 1.00 81.06 185 ALA A N 1
ATOM 1432 C CA . ALA A 1 185 ? 12.046 5.203 -3.468 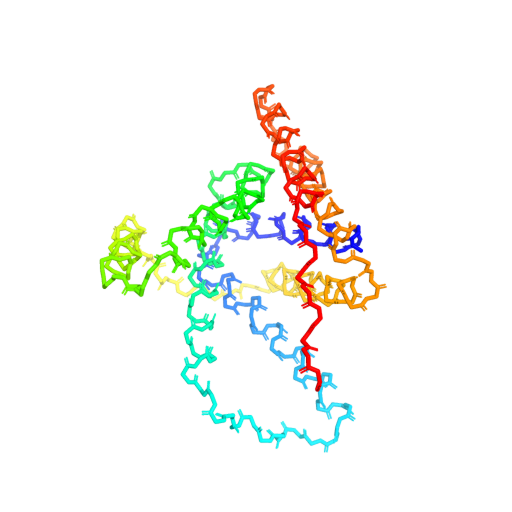1.00 81.06 185 ALA A CA 1
ATOM 1433 C C . ALA A 1 185 ? 13.458 4.632 -3.378 1.00 81.06 185 ALA A C 1
ATOM 1435 O O . ALA A 1 185 ? 14.054 4.318 -4.403 1.00 81.06 185 ALA A O 1
ATOM 1436 N N . LEU A 1 186 ? 13.959 4.424 -2.158 1.00 85.81 186 LEU A N 1
ATOM 1437 C CA . LEU A 1 186 ? 15.270 3.829 -1.934 1.00 85.81 186 LEU A CA 1
ATOM 1438 C C . LEU A 1 186 ? 15.362 2.434 -2.565 1.00 85.81 186 LEU A C 1
ATOM 1440 O O . LEU A 1 186 ? 16.287 2.168 -3.324 1.00 85.81 186 LEU A O 1
ATOM 1444 N N . TYR A 1 187 ? 14.387 1.560 -2.305 1.00 86.38 187 TYR A N 1
ATOM 1445 C CA . TYR A 1 187 ? 14.371 0.227 -2.901 1.00 86.38 187 TYR A CA 1
ATOM 1446 C C . TYR A 1 187 ? 14.114 0.243 -4.411 1.00 86.38 187 TYR A C 1
ATOM 1448 O O . TYR A 1 187 ? 14.716 -0.557 -5.120 1.00 86.38 187 TYR A O 1
ATOM 1456 N N . GLY A 1 188 ? 13.272 1.149 -4.913 1.00 80.56 188 GLY A N 1
ATOM 1457 C CA . GLY A 1 188 ? 13.037 1.329 -6.348 1.00 80.56 188 GLY A CA 1
ATOM 1458 C C . GLY A 1 188 ? 14.319 1.684 -7.103 1.00 80.56 188 GLY A C 1
ATOM 1459 O O . GLY A 1 188 ? 14.646 1.048 -8.103 1.00 80.56 188 GLY A O 1
ATOM 1460 N N . VAL A 1 189 ? 15.091 2.641 -6.582 1.00 83.81 189 VAL A N 1
ATOM 1461 C CA . VAL A 1 189 ? 16.376 3.048 -7.171 1.00 83.81 189 VAL A CA 1
ATOM 1462 C C . VAL A 1 189 ? 17.421 1.937 -7.032 1.00 83.81 189 VAL A C 1
ATOM 1464 O O . VAL A 1 189 ? 18.066 1.589 -8.012 1.00 83.81 189 VAL A O 1
ATOM 1467 N N . LEU A 1 190 ? 17.578 1.352 -5.838 1.00 87.31 190 LEU A N 1
ATOM 1468 C CA . LEU A 1 190 ? 18.646 0.379 -5.569 1.00 87.31 190 LEU A CA 1
ATOM 1469 C C . LEU A 1 190 ? 18.454 -0.972 -6.270 1.00 87.31 190 LEU A C 1
ATOM 1471 O O . LEU A 1 190 ? 19.440 -1.591 -6.656 1.00 87.31 190 LEU A O 1
ATOM 1475 N N . LEU A 1 191 ? 17.215 -1.466 -6.372 1.00 86.44 191 LEU A N 1
ATOM 1476 C CA . LEU A 1 191 ? 16.940 -2.829 -6.848 1.00 86.44 191 LEU A CA 1
ATOM 1477 C C . LEU A 1 191 ? 16.451 -2.880 -8.297 1.00 86.44 191 LEU A C 1
ATOM 1479 O O . LEU A 1 191 ? 16.598 -3.915 -8.940 1.00 86.44 191 LEU A O 1
ATOM 1483 N N . PHE A 1 192 ? 15.860 -1.795 -8.804 1.00 82.38 192 PHE A N 1
ATOM 1484 C CA . PHE A 1 192 ? 15.263 -1.753 -10.143 1.00 82.38 192 PHE A CA 1
ATOM 1485 C C . PHE A 1 192 ? 15.873 -0.677 -11.056 1.00 82.38 192 PHE A C 1
ATOM 1487 O O . PHE A 1 192 ? 15.362 -0.480 -12.156 1.00 82.38 192 PHE A O 1
ATOM 1494 N N . ASP A 1 193 ? 16.930 0.021 -10.614 1.00 80.06 193 ASP A N 1
ATOM 1495 C CA . ASP A 1 193 ? 17.556 1.160 -11.313 1.00 80.06 193 ASP A CA 1
ATOM 1496 C C . ASP A 1 193 ? 16.524 2.218 -11.767 1.00 80.06 193 ASP A C 1
ATOM 1498 O O . ASP A 1 193 ? 16.631 2.840 -12.828 1.00 80.06 193 ASP A O 1
ATOM 1502 N N . GLU A 1 194 ? 15.460 2.412 -10.972 1.00 79.88 194 GLU A N 1
ATOM 1503 C CA . GLU A 1 194 ? 14.379 3.336 -11.313 1.00 79.88 194 GLU A CA 1
ATOM 1504 C C . GLU A 1 194 ? 14.883 4.782 -11.309 1.00 79.88 194 GLU A C 1
ATOM 1506 O O . GLU A 1 194 ? 15.086 5.401 -10.262 1.00 79.88 194 GLU A O 1
ATOM 1511 N N . ARG A 1 195 ? 15.018 5.372 -12.499 1.00 74.50 195 ARG A N 1
ATOM 1512 C CA . ARG A 1 195 ? 15.334 6.796 -12.646 1.00 74.50 195 ARG A CA 1
ATOM 1513 C C . ARG A 1 195 ? 14.091 7.640 -12.385 1.00 74.50 195 ARG A C 1
ATOM 1515 O O . ARG A 1 195 ? 13.312 7.927 -13.293 1.00 74.50 195 ARG A O 1
ATOM 1522 N N . LEU A 1 196 ? 13.901 8.039 -11.130 1.00 70.75 196 LEU A N 1
ATOM 1523 C CA . LEU A 1 196 ? 12.833 8.959 -10.743 1.00 70.75 196 LEU A CA 1
ATOM 1524 C C . LEU A 1 196 ? 13.164 10.390 -11.204 1.00 70.75 196 LEU A C 1
ATOM 1526 O O . LEU A 1 196 ? 14.149 10.963 -10.732 1.00 70.75 196 LEU A O 1
ATOM 1530 N N . PRO A 1 197 ? 12.355 10.996 -12.094 1.00 74.31 197 PRO A N 1
ATOM 1531 C CA . PRO A 1 197 ? 12.597 12.358 -12.558 1.00 74.31 197 PRO A CA 1
ATOM 1532 C C . PRO A 1 197 ? 12.369 13.365 -11.415 1.00 74.31 197 PRO A C 1
ATOM 1534 O O . PRO A 1 197 ? 11.571 13.110 -10.512 1.00 74.31 197 PRO A O 1
ATOM 1537 N N . LEU A 1 198 ? 13.031 14.533 -11.451 1.00 73.88 198 LEU A N 1
ATOM 1538 C CA . LEU A 1 198 ? 12.920 15.567 -10.400 1.00 73.88 198 LEU A CA 1
ATOM 1539 C C . LEU A 1 198 ? 11.470 15.901 -9.976 1.00 73.88 198 LEU A C 1
ATOM 1541 O O . LEU A 1 198 ? 11.222 15.999 -8.773 1.00 73.88 198 LEU A O 1
ATOM 1545 N N . PRO A 1 199 ? 10.486 16.017 -10.893 1.00 70.62 199 PRO A N 1
ATOM 1546 C CA . PRO A 1 199 ? 9.092 16.248 -10.516 1.00 70.62 199 PRO A CA 1
ATOM 1547 C C . PRO A 1 199 ? 8.501 15.151 -9.620 1.00 70.62 199 PRO A C 1
ATOM 1549 O O . PRO A 1 199 ? 7.669 15.446 -8.765 1.00 70.62 199 PRO A O 1
ATOM 1552 N N . ALA A 1 200 ? 8.943 13.897 -9.766 1.00 65.25 200 ALA A N 1
ATOM 1553 C CA . ALA A 1 200 ? 8.498 12.803 -8.910 1.00 65.25 200 ALA A CA 1
ATOM 1554 C C . ALA A 1 200 ? 9.018 12.978 -7.476 1.00 65.25 200 ALA A C 1
ATOM 1556 O O . ALA A 1 200 ? 8.247 12.821 -6.533 1.00 65.25 200 ALA A O 1
ATOM 1557 N N . TRP A 1 201 ? 10.279 13.386 -7.299 1.00 70.00 201 TRP A N 1
ATOM 1558 C CA . TRP A 1 201 ? 10.839 13.711 -5.980 1.00 70.00 201 TRP A CA 1
ATOM 1559 C C . TRP A 1 201 ? 10.092 14.854 -5.292 1.00 70.00 201 TRP A C 1
ATOM 1561 O O . TRP A 1 201 ? 9.748 14.746 -4.114 1.00 70.00 201 TRP A O 1
ATOM 1571 N N . ILE A 1 202 ? 9.781 15.912 -6.043 1.00 70.44 202 ILE A N 1
ATOM 1572 C CA . ILE A 1 202 ? 9.005 17.052 -5.541 1.00 70.44 202 ILE A CA 1
ATOM 1573 C C . ILE A 1 202 ? 7.590 16.601 -5.151 1.00 70.44 202 ILE A C 1
ATOM 1575 O O . ILE A 1 202 ? 7.137 16.899 -4.048 1.00 70.44 202 ILE A O 1
ATOM 1579 N N . GLY A 1 203 ? 6.913 15.823 -6.001 1.00 66.19 203 GLY A N 1
ATOM 1580 C CA . GLY A 1 203 ? 5.583 15.281 -5.709 1.00 66.19 203 GLY A CA 1
ATOM 1581 C C . GLY A 1 203 ? 5.555 14.412 -4.447 1.00 66.19 203 GLY A C 1
ATOM 1582 O O . GLY A 1 203 ? 4.663 14.569 -3.614 1.00 66.19 203 GLY A O 1
ATOM 1583 N N . MET A 1 204 ? 6.563 13.556 -4.252 1.00 67.56 204 MET A N 1
ATOM 1584 C CA . MET A 1 204 ? 6.718 12.753 -3.031 1.00 67.56 204 MET A CA 1
ATOM 1585 C C . MET A 1 204 ? 6.873 13.625 -1.781 1.00 67.56 204 MET A C 1
ATOM 1587 O O . MET A 1 204 ? 6.198 13.381 -0.778 1.00 67.56 204 MET A O 1
ATOM 1591 N N . ALA A 1 205 ? 7.718 14.658 -1.846 1.00 70.25 205 ALA A N 1
ATOM 1592 C CA . ALA A 1 205 ? 7.926 15.589 -0.738 1.00 70.25 205 ALA A CA 1
ATOM 1593 C C . ALA A 1 205 ? 6.643 16.363 -0.392 1.00 70.25 205 ALA A C 1
ATOM 1595 O O . ALA A 1 205 ? 6.294 16.486 0.784 1.00 70.25 205 ALA A O 1
ATOM 1596 N N . VAL A 1 206 ? 5.901 16.820 -1.405 1.00 72.12 206 VAL A N 1
ATOM 1597 C CA . VAL A 1 206 ? 4.633 17.542 -1.228 1.00 72.12 206 VAL A CA 1
ATOM 1598 C C . VAL A 1 206 ? 3.555 16.642 -0.623 1.00 72.12 206 VAL A C 1
ATOM 1600 O O . VAL A 1 206 ? 2.903 17.053 0.334 1.00 72.12 206 VAL A O 1
ATOM 1603 N N . VAL A 1 207 ? 3.381 15.408 -1.113 1.00 67.12 207 VAL 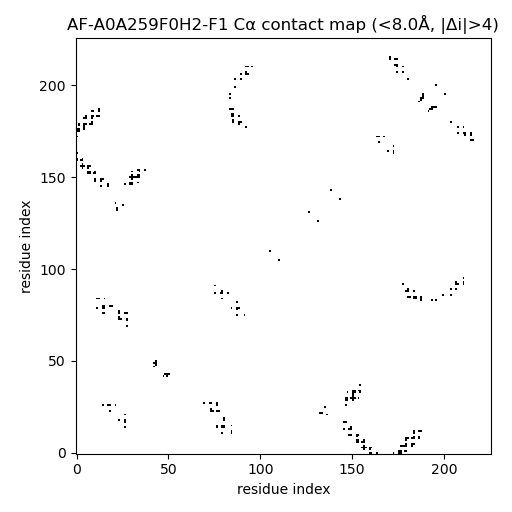A N 1
ATOM 1604 C CA . VAL A 1 207 ? 2.394 14.459 -0.557 1.00 67.12 207 VAL A CA 1
ATOM 1605 C C . VAL A 1 207 ? 2.730 14.100 0.891 1.00 67.12 207 VAL A C 1
ATOM 1607 O O . VAL A 1 207 ? 1.831 14.057 1.734 1.00 67.12 207 VAL A O 1
ATOM 1610 N N . ALA A 1 208 ? 4.012 13.900 1.208 1.00 68.06 208 ALA A N 1
ATOM 1611 C CA . ALA A 1 208 ? 4.453 13.670 2.580 1.00 68.06 208 ALA A CA 1
ATOM 1612 C C . ALA A 1 208 ? 4.157 14.878 3.486 1.00 68.06 208 ALA A C 1
ATOM 1614 O O . ALA A 1 208 ? 3.600 14.710 4.573 1.00 68.06 208 ALA A O 1
ATOM 1615 N N . ALA A 1 209 ? 4.462 16.095 3.030 1.00 68.38 209 ALA A N 1
ATOM 1616 C CA . ALA A 1 209 ? 4.196 17.322 3.779 1.00 68.38 209 ALA A CA 1
ATOM 1617 C C . ALA A 1 209 ? 2.691 17.567 3.988 1.00 68.38 209 ALA A C 1
ATOM 1619 O O . ALA A 1 209 ? 2.264 17.831 5.114 1.00 68.38 209 ALA A O 1
ATOM 1620 N N . ALA A 1 210 ? 1.879 17.418 2.936 1.00 65.00 210 ALA A N 1
ATOM 1621 C CA . ALA A 1 210 ? 0.423 17.555 2.989 1.00 65.00 210 ALA A CA 1
ATOM 1622 C C . ALA A 1 210 ? -0.207 16.525 3.932 1.00 65.00 210 ALA A C 1
ATOM 1624 O O . ALA A 1 210 ? -1.118 16.840 4.692 1.00 65.00 210 ALA A O 1
ATOM 1625 N N . GLY A 1 211 ? 0.322 15.307 3.931 1.00 61.00 211 GLY A N 1
ATOM 1626 C CA . GLY A 1 211 ? -0.069 14.251 4.843 1.00 61.00 211 GLY A CA 1
ATOM 1627 C C . GLY A 1 211 ? 0.184 14.560 6.313 1.00 61.00 211 GLY A C 1
ATOM 1628 O O . GLY A 1 211 ? -0.720 14.464 7.144 1.00 61.00 211 GLY A O 1
ATOM 1629 N N . VAL A 1 212 ? 1.404 14.994 6.631 1.00 67.25 212 VAL A N 1
ATOM 1630 C CA . VAL A 1 212 ? 1.771 15.452 7.980 1.00 67.25 212 VAL A CA 1
ATOM 1631 C C . VAL A 1 212 ? 0.906 16.644 8.402 1.00 67.25 212 VAL A C 1
ATOM 1633 O O . VAL A 1 212 ? 0.475 16.710 9.555 1.00 67.25 212 VAL A O 1
ATOM 1636 N N . TRP A 1 213 ? 0.617 17.566 7.480 1.00 66.06 213 TRP A N 1
ATOM 1637 C CA . TRP A 1 213 ? -0.257 18.710 7.731 1.00 66.06 213 TRP A CA 1
ATOM 1638 C C . TRP A 1 213 ? -1.698 18.287 8.017 1.00 66.06 213 TRP A C 1
ATOM 1640 O O . TRP A 1 213 ? -2.252 18.694 9.034 1.00 66.06 213 TRP A O 1
ATOM 1650 N N . ALA A 1 214 ? -2.308 17.462 7.163 1.00 60.22 214 ALA A N 1
ATOM 1651 C CA . ALA A 1 214 ? -3.685 16.995 7.327 1.00 60.22 214 ALA A CA 1
ATOM 1652 C C . ALA A 1 214 ? -3.875 16.282 8.674 1.00 60.22 214 ALA A C 1
ATOM 1654 O O . ALA A 1 214 ? -4.855 16.510 9.382 1.00 60.22 214 ALA A O 1
ATOM 1655 N N . VAL A 1 215 ? -2.883 15.484 9.070 1.00 59.25 215 VAL A N 1
ATOM 1656 C CA . VAL A 1 215 ? -2.839 14.824 10.375 1.00 59.25 215 VAL A CA 1
ATOM 1657 C C . VAL A 1 215 ? -2.785 15.860 11.505 1.00 59.25 215 VAL A C 1
ATOM 1659 O O . VAL A 1 215 ? -3.573 15.775 12.439 1.00 59.25 215 VAL A O 1
ATOM 1662 N N . ARG A 1 216 ? -1.925 16.883 11.421 1.00 64.12 216 ARG A N 1
ATOM 1663 C CA . ARG A 1 216 ? -1.869 17.966 12.427 1.00 64.12 216 ARG A CA 1
ATOM 1664 C C . ARG A 1 216 ? -3.155 18.798 12.499 1.00 64.12 216 ARG A C 1
ATOM 1666 O O . ARG A 1 216 ? -3.499 19.263 13.578 1.00 64.12 216 ARG A O 1
ATOM 1673 N N . ALA A 1 217 ? -3.834 18.985 11.370 1.00 62.59 217 ALA A N 1
ATOM 1674 C CA . ALA A 1 217 ? -5.071 19.754 11.259 1.00 62.59 217 ALA A CA 1
ATOM 1675 C C . ALA A 1 217 ? -6.323 18.970 11.696 1.00 62.59 217 ALA A C 1
ATOM 1677 O O . ALA A 1 217 ? -7.365 19.572 11.942 1.00 62.59 217 ALA A O 1
ATOM 1678 N N . SER A 1 218 ? -6.238 17.640 11.799 1.00 55.16 218 SER A N 1
ATOM 1679 C CA . SER A 1 218 ? -7.343 16.803 12.271 1.00 55.16 218 SER A CA 1
ATOM 1680 C C . SER A 1 218 ? -7.486 16.963 13.787 1.00 55.16 218 SER A C 1
ATOM 1682 O O . SER A 1 218 ? -6.681 16.436 14.557 1.00 55.16 218 SER A O 1
ATOM 1684 N N . THR A 1 219 ? -8.496 17.707 14.230 1.00 49.59 219 THR A N 1
ATOM 1685 C CA . THR A 1 219 ? -8.843 17.817 15.651 1.00 49.59 219 THR A CA 1
ATOM 1686 C C . THR A 1 219 ? -9.284 16.452 16.201 1.00 49.59 219 THR A C 1
ATOM 1688 O O . THR A 1 219 ? -9.955 15.695 15.494 1.00 49.59 219 THR A O 1
ATOM 1691 N N . PRO A 1 220 ? -8.913 16.086 17.445 1.00 52.06 220 PRO A N 1
ATOM 1692 C CA . PRO A 1 220 ? -9.415 14.864 18.063 1.00 52.06 220 PRO A CA 1
ATOM 1693 C C . PRO A 1 220 ? -10.941 14.939 18.175 1.00 52.06 220 PRO A C 1
ATOM 1695 O O . PRO A 1 220 ? -11.473 15.964 18.602 1.00 52.06 220 PRO A O 1
ATOM 1698 N N . ALA A 1 221 ? -11.641 13.863 17.811 1.00 51.03 221 ALA A N 1
ATOM 1699 C CA . ALA A 1 221 ? -13.065 13.752 18.102 1.00 51.03 221 ALA A CA 1
ATOM 1700 C C . ALA A 1 221 ? -13.278 13.812 19.630 1.00 51.03 221 ALA A C 1
ATOM 1702 O O . ALA A 1 221 ? -12.472 13.224 20.363 1.00 51.03 221 ALA A O 1
ATOM 1703 N N . PRO A 1 222 ? -14.310 14.523 20.122 1.00 44.44 222 PRO A N 1
ATOM 1704 C CA . PRO A 1 222 ? -14.623 14.535 21.544 1.00 44.44 222 PRO A CA 1
ATOM 1705 C C . PRO A 1 222 ? -14.898 13.102 22.032 1.00 44.44 222 PRO A C 1
ATOM 1707 O O . PRO A 1 222 ? -15.453 12.306 21.271 1.00 44.44 222 PRO A O 1
ATOM 1710 N N . PRO A 1 223 ? -14.477 12.745 23.258 1.00 49.41 223 PRO A N 1
ATOM 1711 C CA . PRO A 1 223 ? -14.747 11.424 23.814 1.00 49.41 223 PRO A CA 1
ATOM 1712 C C . PRO A 1 223 ? -16.260 11.190 23.902 1.00 49.41 223 PRO A C 1
ATOM 1714 O O . PRO A 1 223 ? -17.003 12.110 24.246 1.00 49.41 223 PRO A O 1
ATOM 1717 N N . ASP A 1 224 ? -16.697 9.968 23.578 1.00 57.41 224 ASP A N 1
ATOM 1718 C CA . ASP A 1 224 ? -18.096 9.557 23.719 1.00 57.41 224 ASP A CA 1
ATOM 1719 C C . ASP A 1 224 ? -18.574 9.837 25.157 1.00 57.41 224 ASP A C 1
ATOM 1721 O O . ASP A 1 224 ? -17.868 9.475 26.108 1.00 57.41 224 ASP A O 1
ATOM 1725 N N . PRO A 1 225 ? -19.742 10.478 25.344 1.00 62.59 225 PRO A N 1
ATOM 1726 C CA . PRO A 1 225 ? -20.331 10.623 26.664 1.00 62.59 225 PRO A CA 1
ATOM 1727 C C . PRO A 1 225 ? -20.752 9.232 27.157 1.00 62.59 225 PRO A C 1
ATOM 1729 O O . PRO A 1 225 ? -21.598 8.582 26.541 1.00 62.59 225 PRO A O 1
ATOM 1732 N N . LEU A 1 226 ? -20.099 8.770 28.228 1.00 61.94 226 LEU A N 1
ATOM 1733 C CA . LEU A 1 226 ? -20.504 7.595 29.005 1.00 61.94 226 LEU A CA 1
ATOM 1734 C C . LEU A 1 226 ? -21.826 7.855 29.731 1.00 61.94 226 LEU A C 1
ATOM 1736 O O . LEU A 1 226 ? -21.980 8.975 30.271 1.00 61.94 226 LEU A O 1
#